Protein AF-A0A9D4QFC5-F1 (afdb_monomer)

Solvent-accessible surface area (backbone atoms only — not comparable to full-atom values): 11325 Å² total; per-residue (Å²): 136,84,86,83,85,89,81,88,84,86,78,87,79,83,78,78,76,80,76,80,75,72,83,73,93,76,82,70,76,91,69,72,65,87,91,54,63,68,58,95,86,56,64,92,86,41,31,45,37,81,43,62,33,60,58,46,58,66,44,51,51,46,42,70,76,75,34,56,62,39,78,38,68,34,72,78,42,70,49,83,64,43,26,33,30,48,33,42,40,37,37,44,47,100,87,66,53,46,31,36,27,44,30,46,20,42,31,55,38,96,42,57,87,81,51,78,70,60,57,81,64,49,40,32,42,30,43,45,29,70,92,37,77,91,65,40,50,79,41,61,34,58,82,61,90,50,63,68,44,20,47,80,39,53,85,98,37,63,28,81,26,39,50,29,73,73,40,52,44,68,57,44,56,75,65,52,35,62,52,93,52,24,37,40,34,36,41,39,40,86

InterPro domains:
  IPR008974 TRAF-like [G3DSA:2.60.210.10] (29-190)
  IPR049342 TRAF1-6, MATH domain [PF21355] (81-185)

pLDDT: mean 85.73, std 16.79, range [44.19, 98.38]

Mean predicted aligned error: 10.14 Å

Sequence (190 aa):
MSEPMIQPLAAEEESSGSQWESPTPKDRPSEPFPTGPHRSASQFGTFVTLFELRDVQAKLDSLIEDSAEATMDSEARNLGGYTVVLQCRLKKDDKGAISASFILCLRCGEWDTYMDWPFAKKLTVVLSHVDGPEKDIRLPIATSDESDVIKKPAPGSCNKGHQSEPLSWQEIEGAGLVFNNTLYVNVELE

Organism: Rhipicephalus sanguineus (NCBI:txid34632)

Radius of gyration: 26.64 Å; Cα contacts (8 Å, |Δi|>4): 340; chains: 1; bounding box: 51×49×103 Å

Foldseek 3Di:
DDDDDDDDDDDDDPPPDPPPDDPDPDDDPPDQDDQDQDDPPDDPPKGKHKWKFFQQVVQLVVVVVPDQKGKTKTDWDDTPQWTKIKMWMWGADPVRWIWIKIFIKTAADPRLVVDDPQDDWWKWKWFDASVDRVLIDIWTWDDDPDCQARGRHDHPDIGPGTMTDIDTPCSCVVSRSQDPRITMMMMIID

Secondary structure (DSSP, 8-state):
---------------------PPPS----S--S--SS--TTSPTT-EEEEEEEE-HHHHHHHHHHT-SEEEEEPPPEEETTEEEEEEEEEEE-TTS-EEEEEEEEEE--TTTTTS-SS----EEEEE--TT-GGG-EEEEEPPP--HHHHSPPPTT-B---EEBPPEEHHHHHHTT-EETTEEEEEEEE-

Nearest PDB structures (foldseek):
  1rf3-assembly1_A  TM=7.318E-01  e=2.004E-07  Homo sapiens
  4gjh-assembly1_A  TM=6.771E-01  e=9.382E-08  Mus musculus
  1fll-assembly1_A  TM=7.344E-01  e=3.263E-07  Homo sapiens
  5yc1-assembly2_D  TM=7.087E-01  e=3.845E-05  Homo sapiens
  2imj-assembly2_D  TM=6.204E-01  e=7.599E+00  Pseudomonas protegens Pf-5

Structure (mmCIF, N/CA/C/O backbone):
data_AF-A0A9D4QFC5-F1
#
_entry.id   AF-A0A9D4QFC5-F1
#
loop_
_atom_site.group_PDB
_atom_site.id
_atom_site.type_symbol
_atom_site.label_atom_id
_atom_site.label_alt_id
_atom_site.label_comp_id
_atom_site.label_asym_id
_atom_site.label_entity_id
_atom_site.label_seq_id
_atom_site.pdbx_PDB_ins_code
_atom_site.Cartn_x
_atom_site.Cartn_y
_atom_site.Cartn_z
_atom_site.occupancy
_atom_site.B_iso_or_equiv
_atom_site.auth_seq_id
_atom_site.auth_comp_id
_atom_site.auth_asym_id
_atom_site.auth_atom_id
_atom_site.pdbx_PDB_model_num
ATOM 1 N N . MET A 1 1 ? -34.035 -27.070 83.916 1.00 49.16 1 MET A N 1
ATOM 2 C CA . MET A 1 1 ? -33.062 -28.152 84.155 1.00 49.16 1 MET A CA 1
ATOM 3 C C . MET A 1 1 ? -32.964 -28.964 82.879 1.00 49.16 1 MET A C 1
ATOM 5 O O . MET A 1 1 ? -34.003 -29.372 82.377 1.00 49.16 1 MET A O 1
ATOM 9 N N . SER A 1 2 ? -31.726 -29.145 82.416 1.00 56.28 2 SER A N 1
ATOM 10 C CA . SER A 1 2 ? -31.259 -30.169 81.468 1.00 56.28 2 SER A CA 1
ATOM 11 C C . SER A 1 2 ? -31.550 -29.952 79.975 1.00 56.28 2 SER A C 1
ATOM 13 O O . SER A 1 2 ? -32.526 -30.455 79.429 1.00 56.28 2 SER A O 1
ATOM 15 N N . GLU A 1 3 ? -30.626 -29.240 79.325 1.00 59.09 3 GLU A N 1
ATOM 16 C CA . GLU A 1 3 ? -30.325 -29.330 77.887 1.00 59.09 3 GLU A CA 1
ATOM 17 C C . GLU A 1 3 ? -29.726 -30.706 77.534 1.00 59.09 3 GLU A C 1
ATOM 19 O O . GLU A 1 3 ? -29.002 -31.275 78.360 1.00 59.09 3 GLU A O 1
ATOM 24 N N . PRO A 1 4 ? -29.922 -31.210 76.301 1.00 69.19 4 PRO A N 1
ATOM 25 C CA . PRO A 1 4 ? -29.024 -32.199 75.728 1.00 69.19 4 PRO A CA 1
ATOM 26 C C . PRO A 1 4 ? -28.198 -31.671 74.545 1.00 69.19 4 PRO A C 1
ATOM 28 O O . PRO A 1 4 ? -28.623 -30.842 73.743 1.00 69.19 4 PRO A O 1
ATOM 31 N N . MET A 1 5 ? -26.989 -32.228 74.513 1.00 65.25 5 MET A N 1
ATOM 32 C CA . MET A 1 5 ? -25.802 -31.966 73.707 1.00 65.25 5 MET A CA 1
ATOM 33 C C . MET A 1 5 ? -25.970 -31.937 72.185 1.00 65.25 5 MET A C 1
ATOM 35 O O . MET A 1 5 ? -26.655 -32.757 71.579 1.00 65.25 5 MET A O 1
ATOM 39 N N . ILE A 1 6 ? -25.160 -31.056 71.598 1.00 59.59 6 ILE A N 1
ATOM 40 C CA . ILE A 1 6 ? -24.754 -30.991 70.194 1.00 59.59 6 ILE A CA 1
ATOM 41 C C . ILE A 1 6 ? -23.709 -32.085 69.905 1.00 59.59 6 ILE A C 1
ATOM 43 O O . ILE A 1 6 ? -22.742 -32.223 70.654 1.00 59.59 6 ILE A O 1
ATOM 47 N N . GLN A 1 7 ? -23.831 -32.768 68.764 1.00 68.88 7 GLN A N 1
ATOM 48 C CA . GLN A 1 7 ? -22.680 -33.286 68.014 1.00 68.88 7 GLN A CA 1
ATOM 49 C C . GLN A 1 7 ? -22.844 -32.944 66.522 1.00 68.88 7 GLN A C 1
ATOM 51 O O . GLN A 1 7 ? -23.903 -33.231 65.961 1.00 68.88 7 GLN A O 1
ATOM 56 N N . PRO A 1 8 ? -21.838 -32.330 6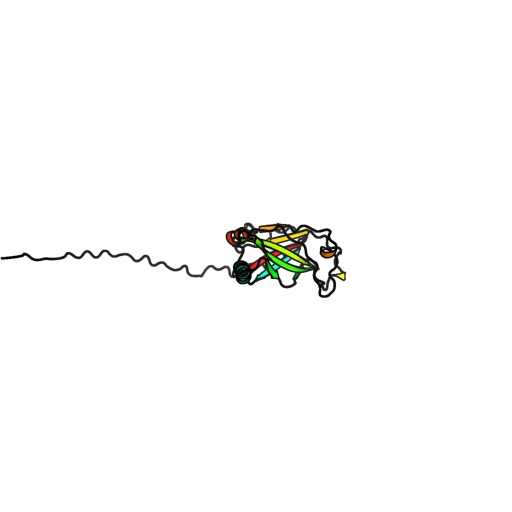5.871 1.00 60.69 8 PRO A N 1
ATOM 57 C CA . PRO A 1 8 ? -21.857 -32.066 64.438 1.00 60.69 8 PRO A CA 1
ATOM 58 C C . PRO A 1 8 ? -21.220 -33.232 63.667 1.00 60.69 8 PRO A C 1
ATOM 60 O O . PRO A 1 8 ? -20.137 -33.695 64.023 1.00 60.69 8 PRO A O 1
ATOM 63 N N . LEU A 1 9 ? -21.872 -33.686 62.593 1.00 59.03 9 LEU A N 1
ATOM 64 C CA . LEU A 1 9 ? -21.255 -34.580 61.614 1.00 59.03 9 LEU A CA 1
ATOM 65 C C . LEU A 1 9 ? -20.646 -33.727 60.497 1.00 59.03 9 LEU A C 1
ATOM 67 O O . LEU A 1 9 ? -21.361 -33.015 59.791 1.00 59.03 9 LEU A O 1
ATOM 71 N N . ALA A 1 10 ? -19.324 -33.789 60.377 1.00 57.56 10 ALA A N 1
ATOM 72 C CA . ALA A 1 10 ? -18.578 -33.239 59.259 1.00 57.56 10 ALA A CA 1
ATOM 73 C C . ALA A 1 10 ? -18.847 -34.075 57.998 1.00 57.56 10 ALA A C 1
ATOM 75 O O . ALA A 1 10 ? -18.721 -35.298 58.027 1.00 57.56 10 ALA A O 1
ATOM 76 N N . ALA A 1 11 ? -19.199 -33.406 56.904 1.00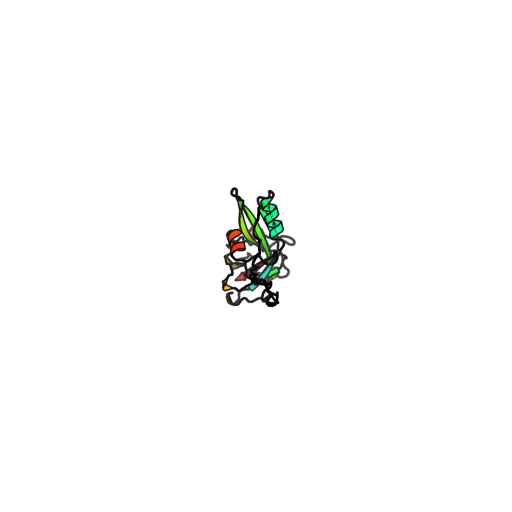 59.34 11 ALA A N 1
ATOM 77 C CA . ALA A 1 11 ? -19.101 -33.947 55.558 1.00 59.34 11 ALA A CA 1
ATOM 78 C C . ALA A 1 11 ? -18.150 -33.026 54.788 1.00 59.34 11 ALA A C 1
ATOM 80 O O . ALA A 1 11 ? -18.496 -31.895 54.451 1.00 59.34 11 ALA A O 1
ATOM 81 N N . GLU A 1 12 ? -16.918 -33.494 54.613 1.00 52.38 12 GLU A N 1
ATOM 82 C CA . GLU A 1 12 ? -15.952 -32.923 53.683 1.00 52.38 12 GLU A CA 1
ATOM 83 C C . GLU A 1 12 ? -16.375 -33.343 52.270 1.00 52.38 12 GLU A C 1
ATOM 85 O O . GLU A 1 12 ? -16.268 -34.513 51.911 1.00 52.38 12 GLU A O 1
ATOM 90 N N . GLU A 1 13 ? -16.896 -32.406 51.477 1.00 59.19 13 GLU A N 1
ATOM 91 C CA . GLU A 1 13 ? -16.940 -32.567 50.024 1.00 59.19 13 GLU A CA 1
ATOM 92 C C . GLU A 1 13 ? -15.628 -32.037 49.443 1.00 59.19 13 GLU A C 1
ATOM 94 O O . GLU A 1 13 ? -15.333 -30.839 49.472 1.00 59.19 13 GLU A O 1
ATOM 99 N N . GLU A 1 14 ? -14.828 -32.966 48.926 1.00 49.09 14 GLU A N 1
ATOM 100 C CA . GLU A 1 14 ? -13.646 -32.703 48.119 1.00 49.09 14 GLU A CA 1
ATOM 101 C C . GLU A 1 14 ? -14.051 -31.965 46.834 1.00 49.09 14 GLU A C 1
ATOM 103 O O . GLU A 1 14 ? -14.438 -32.553 45.824 1.00 49.09 14 GLU A O 1
ATOM 108 N N . SER A 1 15 ? -13.947 -30.637 46.860 1.00 50.75 15 SER A N 1
ATOM 109 C CA . SER A 1 15 ? -13.995 -29.805 45.661 1.00 50.75 15 SER A CA 1
ATOM 110 C C . SER A 1 15 ? -12.717 -30.027 44.849 1.00 50.75 15 SER A C 1
ATOM 112 O O . SER A 1 15 ? -11.711 -29.343 45.039 1.00 50.75 15 SER A O 1
ATOM 114 N N . SER A 1 16 ? -12.781 -30.987 43.926 1.00 54.56 16 SER A N 1
ATOM 115 C CA . SER A 1 16 ? -11.810 -31.227 42.857 1.00 54.56 16 SER A CA 1
ATOM 116 C C . SER A 1 16 ? -11.505 -29.928 42.103 1.00 54.56 16 SER A C 1
ATOM 118 O O . SER A 1 16 ? -12.259 -29.495 41.228 1.00 54.56 16 SER A O 1
ATOM 120 N N . GLY A 1 17 ? -10.374 -29.306 42.440 1.00 45.12 17 GLY A N 1
ATOM 121 C CA . GLY A 1 17 ? -9.814 -28.180 41.710 1.00 45.12 17 GLY A CA 1
ATOM 122 C C . GLY A 1 17 ? -9.523 -28.590 40.271 1.00 45.12 17 GLY A C 1
ATOM 123 O O . GLY A 1 17 ? -8.578 -29.327 40.005 1.00 45.12 17 GLY A O 1
ATOM 124 N N . SER A 1 18 ? -10.334 -28.097 39.336 1.00 50.84 18 SER A N 1
ATOM 125 C CA . SER A 1 18 ? -9.968 -28.083 37.922 1.00 50.84 18 SER A CA 1
ATOM 126 C C . SER A 1 18 ? -8.805 -27.113 37.767 1.00 50.84 18 SER A C 1
ATOM 128 O O . SER A 1 18 ? -8.982 -25.898 37.693 1.00 50.84 18 SER A O 1
ATOM 130 N N . GLN A 1 19 ? -7.600 -27.668 37.809 1.00 48.12 19 GLN A N 1
ATOM 131 C CA . GLN A 1 19 ? -6.367 -26.979 37.492 1.00 48.12 19 GLN A CA 1
ATOM 132 C C . GLN A 1 19 ? -6.438 -26.603 36.010 1.00 48.12 19 GLN A C 1
ATOM 134 O O . GLN A 1 19 ? -6.289 -27.447 35.132 1.00 48.12 19 GLN A O 1
ATOM 139 N N . TRP A 1 20 ? -6.747 -25.336 35.734 1.00 47.78 20 TRP A N 1
ATOM 140 C CA . TRP A 1 20 ? -6.591 -24.765 34.405 1.00 47.78 20 TRP A CA 1
ATOM 141 C C . TRP A 1 20 ? -5.099 -24.796 34.074 1.00 47.78 20 TRP A C 1
ATOM 143 O O . TRP A 1 20 ? -4.326 -23.965 34.548 1.00 47.78 20 TRP A O 1
ATOM 153 N N . GLU A 1 21 ? -4.679 -25.796 33.305 1.00 46.09 21 GLU A N 1
ATOM 154 C CA . GLU A 1 21 ? -3.381 -25.769 32.652 1.00 46.09 21 GLU A CA 1
ATOM 155 C C . GLU A 1 21 ? -3.418 -24.654 31.608 1.00 46.09 21 GLU A C 1
ATOM 157 O O . GLU A 1 21 ? -4.110 -24.737 30.592 1.00 46.09 21 GLU A O 1
ATOM 162 N N . SER A 1 22 ? -2.696 -23.568 31.885 1.00 52.28 22 SER A N 1
ATOM 163 C CA . SER A 1 22 ? -2.424 -22.536 30.892 1.00 52.28 22 SER A CA 1
ATOM 164 C C . SER A 1 22 ? -1.815 -23.203 29.654 1.00 52.28 22 SER A C 1
ATOM 166 O O . SER A 1 22 ? -0.825 -23.930 29.802 1.00 52.28 22 SE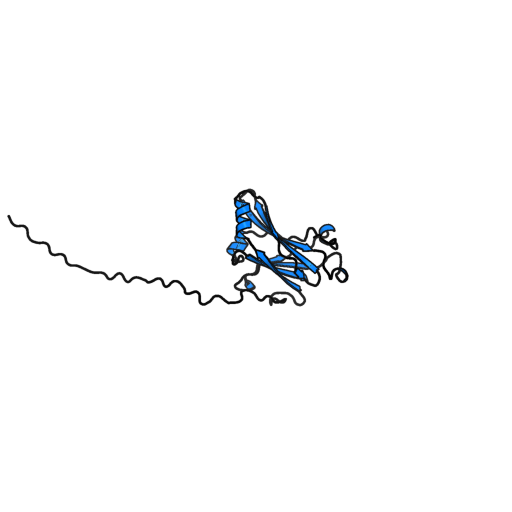R A O 1
ATOM 168 N N . PRO A 1 23 ? -2.356 -22.975 28.444 1.00 44.19 23 PRO A N 1
ATOM 169 C CA . PRO A 1 23 ? -1.811 -23.571 27.235 1.00 44.19 23 PRO A CA 1
ATOM 170 C C . PRO A 1 23 ? -0.335 -23.190 27.106 1.00 44.19 23 PRO A C 1
ATOM 172 O O . PRO A 1 23 ? 0.038 -22.014 27.087 1.00 44.19 23 PRO A O 1
ATOM 175 N N . THR A 1 24 ? 0.523 -24.207 27.087 1.00 52.66 24 THR A N 1
ATOM 176 C CA . THR A 1 24 ? 1.967 -24.039 26.956 1.00 52.66 24 THR A CA 1
ATOM 177 C C . THR A 1 24 ? 2.259 -23.514 25.546 1.00 52.66 24 THR A C 1
ATOM 179 O O . THR A 1 24 ? 1.758 -24.090 24.580 1.00 52.66 24 THR A O 1
ATOM 182 N N . PRO A 1 25 ? 3.067 -22.452 25.372 1.00 49.81 25 PRO A N 1
ATOM 183 C CA . PRO A 1 25 ? 3.398 -21.921 24.052 1.00 49.81 25 PRO A CA 1
ATOM 184 C C . PRO A 1 25 ? 4.392 -22.862 23.358 1.00 49.81 25 PRO A C 1
ATOM 186 O O . PRO A 1 25 ? 5.600 -22.643 23.415 1.00 49.81 25 PRO A O 1
ATOM 189 N N . LYS A 1 26 ? 3.904 -23.954 22.758 1.00 52.31 26 LYS A N 1
ATOM 190 C CA . LYS A 1 26 ? 4.741 -24.914 22.017 1.00 52.31 26 LYS A CA 1
ATOM 191 C C . LYS A 1 26 ? 4.451 -25.027 20.523 1.00 52.31 26 LYS A C 1
ATOM 193 O O . LYS A 1 26 ? 5.294 -25.570 19.827 1.00 52.31 26 LYS A O 1
ATOM 198 N N . ASP A 1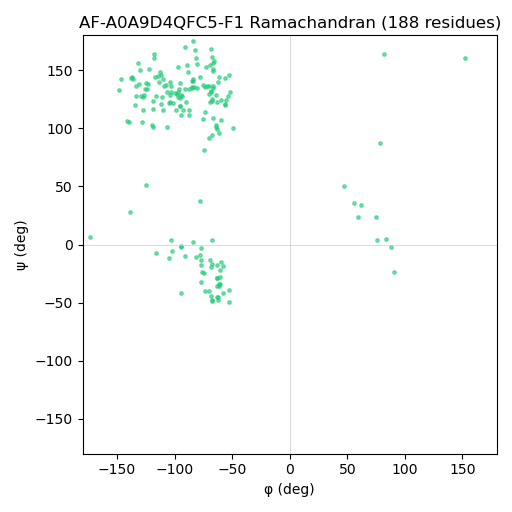 27 ? 3.394 -24.394 20.018 1.00 51.03 27 ASP A N 1
ATOM 199 C CA . ASP A 1 27 ? 3.050 -24.439 18.591 1.00 51.03 27 ASP A CA 1
ATOM 200 C C . ASP A 1 27 ? 2.935 -23.034 17.979 1.00 51.03 27 ASP A C 1
ATOM 202 O O . ASP A 1 27 ? 1.933 -22.690 17.359 1.00 51.03 27 ASP A O 1
ATOM 206 N N . ARG A 1 28 ? 3.948 -22.174 18.162 1.00 50.66 28 ARG A N 1
ATOM 207 C CA . ARG A 1 28 ? 4.079 -21.005 17.275 1.00 50.66 28 ARG A CA 1
ATOM 208 C C . ARG A 1 28 ? 4.886 -21.425 16.045 1.00 50.66 28 ARG A C 1
ATOM 210 O O . ARG A 1 28 ? 6.060 -21.755 16.224 1.00 50.66 28 ARG A O 1
ATOM 217 N N . PRO A 1 29 ? 4.314 -21.410 14.825 1.00 50.75 29 PRO A N 1
ATOM 218 C CA . PRO A 1 29 ? 5.106 -21.582 13.614 1.00 50.75 29 PRO A CA 1
ATOM 219 C C . PRO A 1 29 ? 6.215 -20.522 13.591 1.00 50.75 29 PRO A C 1
ATOM 221 O O . PRO A 1 29 ? 5.965 -19.330 13.764 1.00 50.75 29 PRO A O 1
ATOM 224 N N . SER A 1 30 ? 7.460 -20.984 13.468 1.00 56.62 30 SER A N 1
ATOM 225 C CA . SER A 1 30 ? 8.667 -20.184 13.692 1.00 56.62 30 SER A CA 1
ATOM 226 C C . SER A 1 30 ? 9.019 -19.227 12.554 1.00 56.62 30 SER A C 1
ATOM 228 O O . SER A 1 30 ? 9.961 -18.458 12.704 1.00 56.62 30 SER A O 1
ATOM 230 N N . GLU A 1 31 ? 8.278 -19.219 11.448 1.00 55.00 31 GLU A N 1
ATOM 231 C CA . GLU A 1 31 ? 8.466 -18.251 10.365 1.00 55.00 31 GLU A CA 1
ATOM 232 C C . GLU A 1 31 ? 7.094 -17.839 9.820 1.00 55.00 31 GLU A C 1
ATOM 234 O O . GLU A 1 31 ? 6.434 -18.648 9.168 1.00 55.00 31 GLU A O 1
ATOM 239 N N . PRO A 1 32 ? 6.607 -16.620 10.123 1.00 55.38 32 PRO A N 1
ATOM 240 C CA . PRO A 1 32 ? 5.203 -16.297 9.895 1.00 55.38 32 PRO A CA 1
ATOM 241 C C . PRO A 1 32 ? 4.859 -16.010 8.431 1.00 55.38 32 PRO A C 1
ATOM 243 O O . PRO A 1 32 ? 3.680 -15.994 8.103 1.00 55.38 32 PRO A O 1
ATOM 246 N N . PHE A 1 33 ? 5.831 -15.807 7.535 1.00 55.84 33 PHE A N 1
ATOM 247 C CA . PHE A 1 33 ? 5.520 -15.491 6.141 1.00 55.84 33 PHE A CA 1
ATOM 248 C C . PHE A 1 33 ? 6.574 -16.029 5.175 1.00 55.84 33 PHE A C 1
ATOM 250 O O . PHE A 1 33 ? 7.764 -15.785 5.385 1.00 55.84 33 PHE A O 1
ATOM 257 N N . PRO A 1 34 ? 6.174 -16.692 4.074 1.00 50.88 34 PRO A N 1
ATOM 258 C CA . PRO A 1 34 ? 7.086 -16.922 2.967 1.00 50.88 34 PRO A CA 1
ATOM 259 C C . PRO A 1 34 ? 7.471 -15.561 2.370 1.00 50.88 34 PRO A C 1
ATOM 261 O O . PRO A 1 34 ? 6.707 -14.945 1.633 1.00 50.88 34 PRO A O 1
ATOM 264 N N . THR A 1 35 ? 8.675 -15.090 2.687 1.00 50.31 35 THR A N 1
ATOM 265 C CA . THR A 1 35 ? 9.305 -13.865 2.160 1.00 50.31 35 THR A CA 1
ATOM 266 C C . THR A 1 35 ? 9.866 -14.074 0.748 1.00 50.31 35 THR A C 1
ATOM 268 O O . THR A 1 35 ? 10.934 -13.579 0.390 1.00 50.31 35 THR A O 1
ATOM 271 N N . GLY A 1 36 ? 9.154 -14.850 -0.070 1.00 49.00 36 GLY A N 1
ATOM 272 C CA . GLY A 1 36 ? 9.542 -15.169 -1.437 1.00 49.00 36 GLY A CA 1
ATOM 273 C C . GLY A 1 36 ? 8.847 -14.263 -2.458 1.00 49.00 36 GLY A C 1
ATOM 274 O O . GLY A 1 36 ? 7.716 -13.843 -2.227 1.00 49.00 36 GLY A O 1
ATOM 275 N N . PRO A 1 37 ? 9.454 -14.026 -3.636 1.00 51.25 37 PRO A N 1
ATOM 276 C CA . PRO A 1 37 ? 8.864 -13.231 -4.724 1.00 51.25 37 PRO A CA 1
ATOM 277 C C . PRO A 1 37 ? 7.632 -13.889 -5.374 1.00 51.25 37 PRO A C 1
ATOM 279 O O . PRO A 1 37 ? 7.117 -13.393 -6.370 1.00 51.25 37 PRO A O 1
ATOM 282 N N . HIS A 1 38 ? 7.187 -15.031 -4.852 1.00 54.62 38 HIS A N 1
ATOM 283 C CA . HIS A 1 38 ? 6.137 -15.851 -5.422 1.00 54.62 38 HIS A CA 1
ATOM 284 C C . HIS A 1 38 ? 5.167 -16.275 -4.322 1.00 54.62 38 HIS A C 1
ATOM 286 O O . HIS A 1 38 ? 5.547 -16.983 -3.387 1.00 54.62 38 HIS A O 1
ATOM 292 N N . ARG A 1 39 ? 3.897 -15.897 -4.470 1.00 68.31 39 ARG A N 1
ATOM 293 C CA . ARG A 1 39 ? 2.793 -16.477 -3.703 1.00 68.31 39 ARG A CA 1
ATOM 294 C C . ARG A 1 39 ? 2.056 -17.436 -4.619 1.00 68.31 39 ARG A C 1
ATOM 296 O O . ARG A 1 39 ? 1.779 -17.100 -5.763 1.00 68.31 39 ARG A O 1
ATOM 303 N N . SER A 1 40 ? 1.702 -18.618 -4.122 1.00 67.12 40 SER A N 1
ATOM 304 C CA . SER A 1 40 ? 0.997 -19.634 -4.920 1.00 67.12 40 SER A CA 1
ATOM 305 C C . SER A 1 40 ? -0.341 -19.147 -5.495 1.00 67.12 40 SER A C 1
ATOM 307 O O . SER A 1 40 ? -0.852 -19.755 -6.428 1.00 67.12 40 SER A O 1
ATOM 309 N N . ALA A 1 41 ? -0.903 -18.071 -4.934 1.00 77.56 41 ALA A N 1
ATOM 310 C CA . ALA A 1 41 ? -2.143 -17.443 -5.380 1.00 77.56 41 ALA A CA 1
ATOM 311 C C . ALA A 1 41 ? -1.951 -16.312 -6.416 1.00 77.56 41 ALA A C 1
ATOM 313 O O . ALA A 1 41 ? -2.944 -15.831 -6.958 1.00 77.56 41 ALA A O 1
ATOM 314 N N . SER A 1 42 ? -0.719 -15.862 -6.680 1.00 81.38 42 SER A N 1
ATOM 315 C CA . SER A 1 42 ? -0.450 -14.798 -7.657 1.00 81.38 42 SER A CA 1
ATOM 316 C C . SER A 1 42 ? -0.452 -15.349 -9.088 1.00 81.38 42 SER A C 1
ATOM 318 O O . SER A 1 42 ? -0.201 -16.536 -9.315 1.00 81.38 42 SER A O 1
ATOM 320 N N . GLN A 1 43 ? -0.730 -14.488 -10.071 1.00 83.44 43 GLN A N 1
ATOM 321 C CA . GLN A 1 43 ? -0.680 -14.886 -11.478 1.00 83.44 43 GLN A CA 1
ATOM 322 C C . GLN A 1 43 ? 0.766 -15.152 -11.929 1.00 83.44 43 GLN A C 1
ATOM 324 O O . GLN A 1 43 ? 1.737 -14.622 -11.383 1.00 83.44 43 GLN A O 1
ATOM 329 N N . PHE A 1 44 ? 0.929 -15.995 -12.950 1.00 83.50 44 PHE A N 1
ATOM 330 C CA . PHE A 1 44 ? 2.248 -16.262 -13.517 1.00 83.50 44 PHE A CA 1
ATOM 331 C C . PHE A 1 44 ? 2.837 -14.985 -14.134 1.00 83.50 44 PHE A C 1
ATOM 333 O O . PHE A 1 44 ? 2.195 -14.343 -14.961 1.00 83.50 44 PHE A O 1
ATOM 340 N N . GLY A 1 45 ? 4.075 -14.649 -13.763 1.00 86.00 45 GLY A N 1
ATOM 341 C CA . GLY A 1 45 ? 4.764 -13.444 -14.239 1.00 86.00 45 GLY A CA 1
ATOM 342 C C . GLY A 1 45 ? 4.508 -12.187 -13.401 1.00 86.00 45 GLY A C 1
ATOM 343 O O . GLY A 1 45 ? 5.121 -11.161 -13.679 1.00 86.00 45 GLY A O 1
ATOM 344 N N . THR A 1 46 ? 3.671 -12.267 -12.365 1.00 91.62 46 THR A N 1
ATOM 345 C CA . THR A 1 46 ? 3.466 -11.178 -11.407 1.00 91.62 46 THR A CA 1
ATOM 346 C C . THR A 1 46 ? 4.715 -10.963 -10.556 1.00 91.62 46 THR A C 1
ATOM 348 O O . THR A 1 46 ? 5.257 -11.907 -9.976 1.00 91.62 46 THR A O 1
ATOM 351 N N . PHE A 1 47 ? 5.150 -9.711 -10.430 1.00 93.69 47 PHE A N 1
ATOM 352 C CA . PHE A 1 47 ? 6.154 -9.339 -9.436 1.00 93.69 47 PHE A CA 1
ATOM 353 C C . PHE A 1 47 ? 5.467 -9.071 -8.102 1.00 93.69 47 PHE A C 1
ATOM 355 O O . PHE A 1 47 ? 4.462 -8.364 -8.058 1.00 93.69 47 PHE A O 1
ATOM 362 N N . VAL A 1 48 ? 6.022 -9.605 -7.015 1.00 93.75 48 VAL A N 1
ATOM 363 C CA . VAL A 1 48 ? 5.474 -9.434 -5.665 1.00 93.75 48 VAL A CA 1
ATOM 364 C C . VAL A 1 48 ? 6.543 -8.872 -4.742 1.00 93.75 48 VAL A C 1
ATOM 366 O O . VAL A 1 48 ? 7.700 -9.292 -4.791 1.00 93.75 48 VAL A O 1
ATOM 369 N N . THR A 1 49 ? 6.157 -7.932 -3.885 1.00 94.62 49 THR A N 1
ATOM 370 C CA . THR A 1 49 ? 7.006 -7.449 -2.793 1.00 94.62 49 THR A CA 1
ATOM 371 C C . THR A 1 49 ? 6.185 -7.280 -1.517 1.00 94.62 49 THR A C 1
ATOM 373 O O . THR A 1 49 ? 5.019 -6.885 -1.578 1.00 94.62 49 THR A O 1
ATOM 376 N N . LEU A 1 50 ? 6.790 -7.598 -0.372 1.00 94.12 50 LEU A N 1
ATOM 377 C CA . LEU A 1 50 ? 6.171 -7.494 0.948 1.00 94.12 50 LEU A CA 1
ATOM 378 C C . LEU A 1 50 ? 6.561 -6.171 1.612 1.00 94.12 50 LEU A C 1
ATOM 380 O O . LEU A 1 50 ? 7.740 -5.816 1.676 1.00 94.12 50 LEU A O 1
ATOM 384 N N . PHE A 1 51 ? 5.568 -5.492 2.170 1.00 95.88 51 PHE A N 1
ATOM 385 C CA . PHE A 1 51 ? 5.716 -4.316 3.010 1.00 95.88 51 PHE A CA 1
ATOM 386 C C . PHE A 1 51 ? 5.247 -4.605 4.430 1.00 95.88 51 PHE A C 1
ATOM 388 O O . PHE A 1 51 ? 4.266 -5.314 4.657 1.00 95.88 51 PHE A O 1
ATOM 395 N N . GLU A 1 52 ? 5.938 -3.986 5.378 1.00 94.94 52 GLU A N 1
ATOM 396 C CA . GLU A 1 52 ? 5.564 -3.969 6.783 1.00 94.94 52 GLU A CA 1
ATOM 397 C C . GLU A 1 52 ? 5.146 -2.552 7.152 1.00 94.94 52 GLU A C 1
ATOM 399 O O . GLU A 1 52 ? 5.934 -1.611 7.030 1.00 94.94 52 GLU A O 1
ATOM 404 N N . LEU A 1 53 ? 3.909 -2.403 7.611 1.00 96.94 53 LEU A N 1
ATOM 405 C CA . LEU A 1 53 ? 3.396 -1.152 8.149 1.00 96.94 53 LEU A CA 1
ATOM 406 C C . LEU A 1 53 ? 3.301 -1.311 9.662 1.00 96.94 53 LEU A C 1
ATOM 408 O O . LEU A 1 53 ? 2.418 -2.001 10.172 1.00 96.94 53 LEU A O 1
ATOM 412 N N . ARG A 1 54 ? 4.283 -0.742 10.360 1.00 96.25 54 ARG A N 1
ATOM 413 C CA . ARG A 1 54 ? 4.467 -0.880 11.809 1.00 96.25 54 ARG A CA 1
ATOM 414 C C . ARG A 1 54 ? 3.743 0.228 12.571 1.00 96.25 54 ARG A C 1
ATOM 416 O O . ARG A 1 54 ? 3.295 1.211 11.985 1.00 96.25 54 ARG A O 1
ATOM 423 N N . ASP A 1 55 ? 3.678 0.061 13.888 1.00 96.19 55 ASP A N 1
ATOM 424 C CA . ASP A 1 55 ? 3.116 1.033 14.831 1.00 96.19 55 ASP A CA 1
ATOM 425 C C . ASP A 1 55 ? 1.623 1.317 14.610 1.00 96.19 55 ASP A C 1
ATOM 427 O O . ASP A 1 55 ? 1.138 2.422 14.858 1.00 96.19 55 ASP A O 1
ATOM 431 N N . VAL A 1 56 ? 0.886 0.290 14.177 1.00 96.88 56 VAL A N 1
ATOM 432 C CA . VAL A 1 56 ? -0.549 0.362 13.864 1.00 96.88 56 VAL A CA 1
ATOM 433 C C . VAL A 1 56 ? -1.356 0.950 15.026 1.00 96.88 56 VAL A C 1
ATOM 435 O O . VAL A 1 56 ? -2.108 1.902 14.833 1.00 96.88 56 VAL A O 1
ATOM 438 N N . GLN A 1 57 ? -1.157 0.443 16.242 1.00 97.00 57 GLN A N 1
ATOM 439 C CA . GLN A 1 57 ? -1.886 0.874 17.432 1.00 97.00 57 GLN A CA 1
ATOM 440 C C . GLN A 1 57 ? -1.638 2.347 17.750 1.00 97.00 57 GLN A C 1
ATOM 442 O O . GLN A 1 57 ? -2.588 3.088 17.958 1.00 97.00 57 GLN A O 1
ATOM 447 N N . ALA A 1 58 ? -0.384 2.805 17.696 1.00 96.56 58 ALA A N 1
ATOM 448 C CA . ALA A 1 58 ? -0.061 4.208 17.957 1.00 96.56 58 ALA A CA 1
ATOM 449 C C . ALA A 1 58 ? -0.759 5.148 16.957 1.00 96.56 58 ALA A C 1
ATOM 451 O O . ALA A 1 58 ? -1.166 6.258 17.300 1.00 96.56 58 ALA A O 1
ATOM 452 N N . LYS A 1 59 ? -0.921 4.700 15.707 1.00 97.06 59 LYS A N 1
ATOM 453 C CA . LYS A 1 59 ? -1.623 5.452 14.661 1.00 97.06 59 LYS A CA 1
ATOM 454 C C . LYS A 1 59 ? -3.132 5.460 14.883 1.00 97.06 59 LYS A C 1
ATOM 456 O O . LYS A 1 59 ? -3.743 6.514 14.719 1.00 97.06 59 LYS A O 1
ATOM 461 N N . LEU A 1 60 ? -3.720 4.345 15.307 1.00 96.81 60 LEU A N 1
ATOM 462 C CA . LEU A 1 60 ? -5.127 4.298 15.714 1.00 96.81 60 LEU A CA 1
ATOM 463 C C . LEU A 1 60 ? -5.404 5.180 16.932 1.00 96.81 60 LEU A C 1
ATOM 465 O O . LEU A 1 60 ? -6.346 5.967 16.902 1.00 96.81 60 LEU A O 1
ATOM 469 N N . ASP A 1 61 ? -4.557 5.116 17.957 1.00 96.50 61 ASP A N 1
ATOM 470 C CA . ASP A 1 61 ? -4.701 5.918 19.174 1.00 96.50 61 ASP A CA 1
ATOM 471 C C . ASP A 1 61 ? -4.704 7.418 18.834 1.00 96.50 61 ASP A C 1
ATOM 473 O O . ASP A 1 61 ? -5.580 8.158 19.280 1.00 96.50 61 ASP A O 1
ATOM 477 N N . SER A 1 62 ? -3.826 7.857 17.920 1.00 95.75 62 SER A N 1
ATOM 478 C CA . SER A 1 62 ? -3.811 9.250 17.446 1.00 95.75 62 SER A CA 1
ATOM 479 C C . SER A 1 62 ? -5.108 9.707 16.756 1.00 95.75 62 SER A C 1
ATOM 481 O O . SER A 1 62 ? -5.447 10.893 16.800 1.00 95.75 62 SER A O 1
ATOM 483 N N . LEU A 1 63 ? -5.859 8.791 16.131 1.00 94.31 63 LEU A N 1
ATOM 484 C CA . LEU A 1 63 ? -7.166 9.100 15.536 1.00 94.31 63 LEU A CA 1
ATOM 485 C C . LEU A 1 63 ? -8.259 9.216 16.598 1.00 94.31 63 LEU A C 1
ATOM 487 O O . LEU A 1 63 ? -9.220 9.972 16.434 1.00 94.31 63 LEU A O 1
ATOM 491 N N . ILE A 1 64 ? -8.136 8.451 17.683 1.00 91.50 64 ILE A N 1
ATOM 492 C CA . ILE A 1 64 ? -9.069 8.507 18.807 1.00 91.50 64 ILE A CA 1
ATOM 493 C C . ILE A 1 64 ? -8.921 9.849 19.526 1.00 91.50 64 ILE A C 1
ATOM 495 O O . ILE A 1 64 ? -9.940 10.478 19.808 1.00 91.50 64 ILE A O 1
ATOM 499 N N . GLU A 1 65 ? -7.682 10.289 19.764 1.00 87.81 65 GLU A N 1
ATOM 500 C CA . GLU A 1 65 ? -7.382 11.470 20.577 1.00 87.81 65 GLU A CA 1
ATOM 501 C C . GLU A 1 65 ? -7.849 12.788 19.948 1.00 87.81 65 GLU A C 1
ATOM 503 O O . GLU A 1 65 ? -8.521 13.542 20.644 1.00 87.81 65 GLU A O 1
ATOM 508 N N . ASP A 1 66 ? -7.551 13.059 18.667 1.00 84.56 66 ASP A N 1
ATOM 509 C CA . ASP A 1 66 ? -8.203 14.159 17.917 1.00 84.56 66 ASP A CA 1
ATOM 510 C C . ASP A 1 66 ? -7.850 14.237 16.414 1.00 84.56 66 ASP A C 1
ATOM 512 O O . ASP A 1 66 ? -8.209 15.201 15.736 1.00 84.56 66 ASP A O 1
ATOM 516 N N . SER A 1 67 ? -7.117 13.269 15.847 1.00 88.62 67 SER A N 1
ATOM 517 C CA . SER A 1 67 ? -6.777 13.336 14.421 1.00 88.62 67 SER A CA 1
ATOM 518 C C . SER A 1 67 ? -7.906 12.802 13.535 1.00 88.62 67 SER A C 1
ATOM 520 O O . SER A 1 67 ? -8.460 11.730 13.776 1.00 88.62 67 SER A O 1
ATOM 522 N N . ALA A 1 68 ? -8.213 13.516 12.451 1.00 94.25 68 ALA A N 1
ATOM 523 C CA . ALA A 1 68 ? -9.104 13.014 11.401 1.00 94.25 68 ALA A CA 1
ATOM 524 C C . ALA A 1 68 ? -8.405 11.987 10.488 1.00 94.25 68 ALA A C 1
ATOM 526 O O . ALA A 1 68 ? -9.064 11.165 9.848 1.00 94.25 68 ALA A O 1
ATOM 527 N N . GLU A 1 69 ? -7.071 12.037 10.417 1.00 97.12 69 GLU A N 1
ATOM 528 C CA . GLU A 1 69 ? -6.275 11.211 9.513 1.00 97.12 69 GLU A CA 1
ATOM 529 C C . GLU A 1 69 ? -4.922 10.827 10.131 1.00 97.12 69 GLU A C 1
ATOM 531 O O . GLU A 1 69 ? -4.270 11.624 10.805 1.00 97.12 69 GLU A O 1
ATOM 536 N N . ALA A 1 70 ? -4.473 9.602 9.884 1.00 97.38 70 ALA A N 1
ATOM 537 C CA . ALA A 1 70 ? -3.152 9.123 10.261 1.00 97.38 70 ALA A CA 1
ATOM 538 C C . ALA A 1 70 ? -2.555 8.345 9.090 1.00 97.38 70 ALA A C 1
ATOM 540 O O . ALA A 1 70 ? -3.262 7.635 8.382 1.00 97.38 70 ALA A O 1
ATOM 541 N N . THR A 1 71 ? -1.248 8.474 8.871 1.00 97.50 71 THR A N 1
ATOM 542 C CA . THR A 1 71 ? -0.551 7.746 7.801 1.00 97.50 71 THR A CA 1
ATOM 543 C C . THR A 1 71 ? 0.592 6.912 8.370 1.00 97.50 71 THR A C 1
ATOM 545 O O . THR A 1 71 ? 1.321 7.354 9.270 1.00 97.50 71 THR A O 1
ATOM 548 N N . MET A 1 72 ? 0.714 5.694 7.848 1.00 97.62 72 MET A N 1
ATOM 549 C CA . MET A 1 72 ? 1.843 4.783 8.020 1.00 97.62 72 MET A CA 1
ATOM 550 C C . MET A 1 72 ? 2.575 4.666 6.691 1.00 97.62 72 MET A C 1
ATOM 552 O O . MET A 1 72 ? 1.953 4.337 5.684 1.00 97.62 72 MET A O 1
ATOM 556 N N . ASP A 1 73 ? 3.881 4.898 6.703 1.00 96.69 73 ASP A N 1
ATOM 557 C CA . ASP A 1 73 ? 4.735 4.783 5.526 1.00 96.69 73 ASP A CA 1
ATOM 558 C C . ASP A 1 73 ? 5.610 3.538 5.639 1.00 96.69 73 ASP A C 1
ATOM 560 O O . ASP A 1 73 ? 6.185 3.261 6.693 1.00 96.69 73 ASP A O 1
ATOM 564 N N . SER A 1 74 ? 5.743 2.802 4.542 1.00 97.44 74 SER A N 1
ATOM 565 C CA . SER A 1 74 ? 6.725 1.736 4.430 1.00 97.44 74 SER A CA 1
ATOM 566 C C . SER A 1 74 ? 8.103 2.284 4.058 1.00 97.44 74 SER A C 1
ATOM 568 O O . SER A 1 74 ? 8.264 3.395 3.548 1.00 97.44 74 SER A O 1
ATOM 570 N N . GLU A 1 75 ? 9.121 1.440 4.191 1.00 96.44 75 GLU A N 1
ATOM 571 C CA . GLU A 1 75 ? 10.383 1.660 3.486 1.00 96.44 75 GLU A CA 1
ATOM 572 C C . GLU A 1 75 ? 10.195 1.534 1.967 1.00 96.44 75 GLU A C 1
ATOM 574 O O . GLU A 1 75 ? 9.271 0.867 1.488 1.00 96.44 75 GLU A O 1
ATOM 579 N N . ALA A 1 76 ? 11.105 2.143 1.203 1.00 96.50 76 ALA A N 1
ATOM 580 C CA . ALA A 1 76 ? 11.138 1.975 -0.244 1.00 96.50 76 ALA A CA 1
ATOM 581 C C . ALA A 1 76 ? 11.598 0.558 -0.620 1.00 96.50 76 ALA A C 1
ATOM 583 O O . ALA A 1 76 ? 12.567 0.041 -0.063 1.00 96.50 76 ALA A O 1
ATOM 584 N N . ARG A 1 77 ? 10.926 -0.059 -1.591 1.00 96.56 77 ARG A N 1
ATOM 585 C CA . ARG A 1 77 ? 11.216 -1.415 -2.079 1.00 96.56 77 ARG A CA 1
ATOM 586 C C . ARG A 1 77 ? 11.268 -1.435 -3.601 1.00 96.56 77 ARG A C 1
ATOM 588 O O . ARG A 1 77 ? 10.688 -0.574 -4.259 1.00 96.56 77 ARG A O 1
ATOM 595 N N . ASN A 1 78 ? 11.971 -2.417 -4.160 1.00 95.88 78 ASN A N 1
ATOM 596 C CA . ASN A 1 78 ? 11.913 -2.685 -5.593 1.00 95.88 78 ASN A CA 1
ATOM 597 C C . ASN A 1 78 ? 10.708 -3.584 -5.903 1.00 95.88 78 ASN A C 1
ATOM 599 O O . ASN A 1 78 ? 10.469 -4.563 -5.192 1.00 95.88 78 ASN A O 1
ATOM 603 N N . LEU A 1 79 ? 9.972 -3.249 -6.959 1.00 95.56 79 LEU A N 1
ATOM 604 C CA . LEU A 1 79 ? 8.852 -4.023 -7.477 1.00 95.56 79 LEU A CA 1
ATOM 605 C C . LEU A 1 79 ? 8.905 -4.009 -9.005 1.00 95.56 79 LEU A C 1
ATOM 607 O O . LEU A 1 79 ? 8.630 -2.989 -9.635 1.00 95.56 79 LEU A O 1
ATOM 611 N N . GLY A 1 80 ? 9.310 -5.135 -9.598 1.00 94.12 80 GLY A N 1
ATOM 612 C CA . GLY A 1 80 ? 9.430 -5.269 -11.052 1.00 94.12 80 GLY A CA 1
ATOM 613 C C . GLY A 1 80 ? 10.338 -4.211 -11.686 1.00 94.12 80 GLY A C 1
ATOM 614 O O . GLY A 1 80 ? 10.021 -3.719 -12.759 1.00 94.12 80 GLY A O 1
ATOM 615 N N . GLY A 1 81 ? 11.417 -3.806 -11.004 1.00 95.50 81 GLY A N 1
ATOM 616 C CA . GLY A 1 81 ? 12.330 -2.755 -11.465 1.00 95.50 81 GLY A CA 1
ATOM 617 C C . GLY A 1 81 ? 11.969 -1.340 -10.998 1.00 95.50 81 GLY A C 1
ATOM 618 O O . GLY A 1 81 ? 12.870 -0.520 -10.849 1.00 95.50 81 GLY A O 1
ATOM 619 N N . TYR A 1 82 ? 10.711 -1.059 -10.652 1.00 96.75 82 TYR A N 1
ATOM 620 C CA . TYR A 1 82 ? 10.311 0.237 -10.093 1.00 96.75 82 TYR A CA 1
ATOM 621 C C . TYR A 1 82 ? 10.683 0.348 -8.611 1.00 96.75 82 TYR A C 1
ATOM 623 O O . TYR A 1 82 ? 10.565 -0.622 -7.861 1.00 96.75 82 TYR A O 1
ATOM 631 N N . THR A 1 83 ? 11.082 1.539 -8.160 1.00 97.38 83 THR A N 1
ATOM 632 C CA . THR A 1 83 ? 11.202 1.834 -6.725 1.00 97.38 83 THR A CA 1
ATOM 633 C C . THR A 1 83 ? 9.883 2.394 -6.209 1.00 97.38 83 THR A C 1
ATOM 635 O O . THR A 1 83 ? 9.389 3.410 -6.697 1.00 97.38 83 THR A O 1
ATOM 638 N N . VAL A 1 84 ? 9.316 1.738 -5.203 1.00 97.12 84 VAL A N 1
ATOM 639 C CA . VAL A 1 84 ? 7.975 2.024 -4.691 1.00 97.12 84 VAL A CA 1
ATOM 640 C C . VAL A 1 84 ? 7.968 2.192 -3.177 1.00 97.12 84 VAL A C 1
ATOM 642 O O . VAL A 1 84 ? 8.775 1.590 -2.472 1.00 97.12 84 VAL A O 1
ATOM 645 N N . VAL A 1 85 ? 7.047 3.010 -2.681 1.00 97.56 85 VAL A N 1
ATOM 646 C CA . VAL A 1 85 ? 6.724 3.173 -1.259 1.00 97.56 85 VAL A CA 1
ATOM 647 C C . VAL A 1 85 ? 5.236 2.904 -1.098 1.00 97.56 85 VAL A C 1
ATOM 649 O O . VAL A 1 85 ? 4.435 3.415 -1.880 1.00 97.56 85 VAL A O 1
ATOM 652 N N . LEU A 1 86 ? 4.864 2.115 -0.098 1.00 98.06 86 LEU A N 1
ATOM 653 C CA . LEU A 1 86 ? 3.474 1.887 0.259 1.00 98.06 86 LEU A CA 1
ATOM 654 C C . LEU A 1 86 ? 3.112 2.764 1.454 1.00 98.06 86 LEU A C 1
ATOM 656 O O . LEU A 1 86 ? 3.804 2.761 2.469 1.00 98.06 86 LEU A O 1
ATOM 660 N N . GLN A 1 87 ? 2.003 3.482 1.347 1.00 98.00 87 GLN A N 1
ATOM 661 C CA . GLN A 1 87 ? 1.413 4.218 2.457 1.00 98.00 87 GLN A CA 1
ATOM 662 C C . GLN A 1 87 ? 0.068 3.593 2.811 1.00 98.00 87 GLN A C 1
ATOM 664 O O . GLN A 1 87 ? -0.705 3.244 1.920 1.00 98.00 87 GLN A O 1
ATOM 669 N N . CYS A 1 88 ? -0.241 3.480 4.098 1.00 98.38 88 CYS A N 1
ATOM 670 C CA . CYS A 1 88 ? -1.594 3.218 4.573 1.00 98.38 88 CYS A CA 1
ATOM 671 C C . CYS A 1 88 ? -2.119 4.472 5.258 1.00 98.38 88 CYS A C 1
ATOM 673 O O . CYS A 1 88 ? -1.582 4.914 6.276 1.00 98.38 88 CYS A O 1
ATOM 675 N N . ARG A 1 89 ? -3.160 5.045 4.665 1.00 98.19 89 ARG A N 1
ATOM 676 C CA . ARG A 1 89 ? -3.872 6.208 5.167 1.00 98.19 89 ARG A CA 1
ATOM 677 C C . ARG A 1 89 ? -5.126 5.742 5.882 1.00 98.19 89 ARG A C 1
ATOM 679 O O . ARG A 1 89 ? -6.038 5.194 5.261 1.00 98.19 89 ARG A O 1
ATOM 686 N N . LEU A 1 90 ? -5.161 5.998 7.178 1.00 98.38 90 LEU A N 1
ATOM 687 C CA . LEU A 1 90 ? -6.304 5.787 8.043 1.00 98.38 90 LEU A CA 1
ATOM 688 C C . LEU A 1 90 ? -7.092 7.089 8.142 1.00 98.38 90 LEU A C 1
ATOM 690 O O . LEU A 1 90 ? -6.520 8.131 8.456 1.00 98.38 90 LEU A O 1
ATOM 694 N N . LYS A 1 91 ? -8.398 7.031 7.901 1.00 98.25 91 LYS A N 1
ATOM 695 C CA . LYS A 1 91 ? -9.295 8.182 7.983 1.00 98.25 91 LYS A CA 1
ATOM 696 C C . LYS A 1 91 ? -10.474 7.863 8.886 1.00 98.25 91 LYS A C 1
ATOM 698 O O . LYS A 1 91 ? -11.167 6.872 8.658 1.00 98.25 91 LYS A O 1
ATOM 703 N N . LYS A 1 92 ? -10.701 8.728 9.872 1.00 97.81 92 LYS A N 1
ATOM 704 C CA . LYS A 1 92 ? -11.848 8.693 10.779 1.00 97.81 92 LYS A CA 1
ATOM 705 C C . LYS A 1 92 ? -12.954 9.588 10.224 1.00 97.81 92 LYS A C 1
ATOM 707 O O . LYS A 1 92 ? -12.699 10.739 9.871 1.00 97.81 92 LYS A O 1
ATOM 712 N N . ASP A 1 93 ? -14.160 9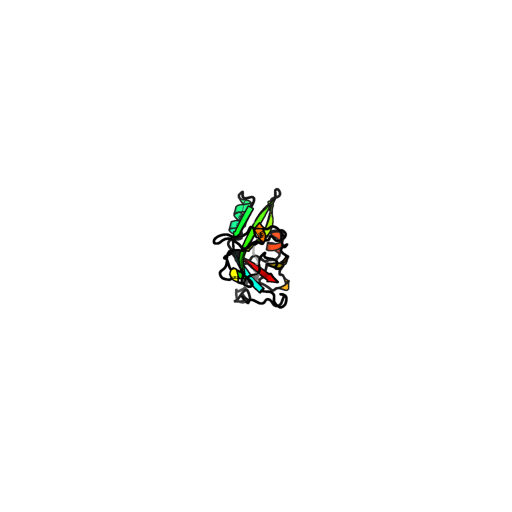.050 10.098 1.00 96.56 93 ASP A N 1
ATOM 713 C CA . ASP A 1 93 ? -15.332 9.819 9.679 1.00 96.56 93 ASP A CA 1
ATOM 714 C C . ASP A 1 93 ? -15.996 10.560 10.856 1.00 96.56 93 ASP A C 1
ATOM 716 O O . ASP A 1 93 ? -15.620 10.395 12.019 1.00 96.56 93 ASP A O 1
ATOM 720 N N . ASP A 1 94 ? -17.021 11.365 10.558 1.00 95.12 94 ASP A N 1
ATOM 721 C CA . ASP A 1 94 ? -17.759 12.150 11.561 1.00 95.12 94 ASP A CA 1
ATOM 722 C C . ASP A 1 94 ? -18.491 11.279 12.603 1.00 95.12 94 ASP A C 1
ATOM 724 O O . ASP A 1 94 ? -18.891 11.769 13.660 1.00 95.12 94 ASP A O 1
ATOM 728 N N . LYS A 1 95 ? -18.691 9.987 12.316 1.00 95.44 95 LYS A N 1
ATOM 729 C CA . LYS A 1 95 ? -19.309 9.006 13.220 1.00 95.44 95 LYS A CA 1
ATOM 730 C C . LYS A 1 95 ? -18.267 8.225 14.025 1.00 95.44 95 LYS A C 1
ATOM 732 O O . LYS A 1 95 ? -18.646 7.398 14.852 1.00 95.44 95 LYS A O 1
ATOM 737 N N . GLY A 1 96 ? -16.980 8.485 13.801 1.00 95.31 96 GLY A N 1
ATOM 738 C CA . GLY A 1 96 ? -15.866 7.800 14.444 1.00 95.31 96 GLY A CA 1
ATOM 739 C C . GLY A 1 96 ? -15.466 6.479 13.785 1.00 95.31 96 GLY A C 1
ATOM 740 O O . GLY A 1 96 ? -14.585 5.803 14.311 1.00 95.31 96 GLY A O 1
ATOM 741 N N . ALA A 1 97 ? -16.070 6.095 12.656 1.00 97.00 97 ALA A N 1
ATOM 742 C CA . ALA A 1 97 ? -15.663 4.901 11.927 1.00 97.00 97 ALA A CA 1
ATOM 743 C C . ALA A 1 97 ? -14.336 5.155 11.201 1.00 97.00 97 ALA A C 1
ATOM 745 O O . ALA A 1 97 ? -14.143 6.201 10.579 1.00 97.00 97 ALA A O 1
ATOM 746 N N . ILE A 1 98 ? -13.418 4.191 11.281 1.00 98.19 98 ILE A N 1
ATOM 747 C CA . ILE A 1 98 ? -12.092 4.285 10.667 1.00 98.19 98 ILE A CA 1
ATOM 748 C C . ILE A 1 98 ? -12.070 3.444 9.392 1.00 98.19 98 ILE A C 1
ATOM 750 O O . ILE A 1 98 ? -12.454 2.275 9.389 1.00 98.19 98 ILE A O 1
ATOM 754 N N . SER A 1 99 ? -11.585 4.047 8.313 1.00 98.25 99 SER A N 1
ATOM 755 C CA . SER A 1 99 ? -11.305 3.380 7.042 1.00 98.25 99 SER A CA 1
ATOM 756 C C . SER A 1 99 ? -9.814 3.448 6.730 1.00 98.25 99 SER A C 1
ATOM 758 O O . SER A 1 99 ? -9.160 4.443 7.041 1.00 98.25 99 SER A O 1
ATOM 760 N N . ALA A 1 100 ? -9.277 2.398 6.122 1.00 98.31 100 ALA A N 1
ATOM 761 C CA . ALA A 1 100 ? -7.907 2.323 5.642 1.00 98.31 100 ALA A CA 1
ATOM 762 C C . ALA A 1 100 ? -7.886 2.341 4.117 1.00 98.31 100 ALA A C 1
ATOM 764 O O . ALA A 1 100 ? -8.648 1.635 3.466 1.00 98.31 100 ALA A O 1
ATOM 765 N N . SER A 1 101 ? -6.976 3.115 3.544 1.00 98.00 101 SER A N 1
ATOM 766 C CA . SER A 1 101 ? -6.708 3.129 2.109 1.00 98.00 101 SER A CA 1
ATOM 767 C C . SER A 1 101 ? -5.210 3.009 1.877 1.00 98.00 101 SER A C 1
ATOM 769 O O . SER A 1 101 ? -4.408 3.608 2.592 1.00 98.00 101 SER A O 1
ATOM 771 N N . PHE A 1 102 ? -4.827 2.212 0.887 1.00 98.06 102 PHE A N 1
ATOM 772 C CA . PHE A 1 102 ? -3.428 1.956 0.556 1.00 98.06 102 PHE A CA 1
ATOM 773 C C . PHE A 1 102 ? -3.046 2.740 -0.685 1.00 98.06 102 PHE A C 1
ATOM 775 O O . PHE A 1 102 ? -3.744 2.654 -1.697 1.00 98.06 102 PHE A O 1
ATOM 782 N N . ILE A 1 103 ? -1.952 3.489 -0.595 1.00 97.31 103 ILE A N 1
ATOM 783 C CA . ILE A 1 103 ? -1.447 4.366 -1.645 1.00 97.31 103 ILE A CA 1
ATOM 784 C C . ILE A 1 103 ? -0.054 3.877 -2.032 1.00 97.31 103 ILE A C 1
ATOM 786 O O . ILE A 1 103 ? 0.860 3.880 -1.209 1.00 97.31 103 ILE A O 1
ATOM 790 N N . LEU A 1 104 ? 0.114 3.443 -3.280 1.00 97.31 104 LEU A N 1
ATOM 791 C CA . LEU A 1 104 ? 1.415 3.057 -3.813 1.00 97.31 104 LEU A CA 1
ATOM 792 C C . LEU A 1 104 ? 2.051 4.241 -4.537 1.00 97.31 104 LEU A C 1
ATOM 794 O O . LEU A 1 104 ? 1.602 4.644 -5.610 1.00 97.31 104 LEU A O 1
ATOM 798 N N . CYS A 1 105 ? 3.125 4.769 -3.970 1.00 96.56 105 CYS A N 1
ATOM 799 C CA . CYS A 1 105 ? 3.872 5.891 -4.512 1.00 96.56 105 CYS A CA 1
ATOM 800 C C . CYS A 1 105 ? 5.099 5.400 -5.286 1.00 96.56 105 CYS A C 1
ATOM 802 O O . CYS A 1 105 ? 5.914 4.642 -4.761 1.00 96.56 105 CYS A O 1
ATOM 804 N N . LEU A 1 106 ? 5.267 5.877 -6.521 1.00 96.75 106 LEU A N 1
ATOM 805 C CA . LEU A 1 106 ? 6.490 5.670 -7.298 1.00 96.75 106 LEU A CA 1
ATOM 806 C C . LEU A 1 106 ? 7.551 6.676 -6.846 1.00 96.75 106 LEU A C 1
ATOM 808 O O . LEU A 1 106 ? 7.260 7.869 -6.725 1.00 96.75 106 LEU A O 1
ATOM 812 N N . ARG A 1 107 ? 8.782 6.213 -6.637 1.00 96.44 107 ARG A N 1
ATOM 813 C CA . ARG A 1 107 ? 9.949 7.031 -6.284 1.00 96.44 107 ARG A CA 1
ATOM 814 C C . ARG A 1 107 ? 11.043 6.834 -7.325 1.00 96.44 107 ARG A C 1
ATOM 816 O O . ARG A 1 107 ? 11.153 5.757 -7.899 1.00 96.44 107 ARG A O 1
ATOM 823 N N . CYS A 1 108 ? 11.872 7.857 -7.530 1.00 96.25 108 CYS A N 1
ATOM 824 C CA . CYS A 1 108 ? 13.022 7.738 -8.421 1.00 96.25 108 CYS A CA 1
ATOM 825 C C . CYS A 1 108 ? 13.930 6.573 -7.978 1.00 96.25 108 CYS A C 1
ATOM 827 O O . CYS A 1 108 ? 14.405 6.555 -6.838 1.00 96.25 108 CYS A O 1
ATOM 829 N N . GLY A 1 109 ? 14.138 5.609 -8.872 1.00 95.56 109 GLY A N 1
ATOM 830 C CA . GLY A 1 109 ? 14.918 4.395 -8.663 1.00 95.56 109 GLY A CA 1
ATOM 831 C C . GLY A 1 109 ? 16.131 4.282 -9.584 1.00 95.56 109 GLY A C 1
ATOM 832 O O . GLY A 1 109 ? 16.231 4.955 -10.609 1.00 95.56 109 GLY A O 1
ATOM 833 N N . GLU A 1 110 ? 17.058 3.389 -9.231 1.00 94.62 110 GLU A N 1
ATOM 834 C CA . GLU A 1 110 ? 18.286 3.136 -10.005 1.00 94.62 110 GLU A CA 1
ATOM 835 C C . GLU A 1 110 ? 17.997 2.586 -11.410 1.00 94.62 110 GLU A C 1
ATOM 837 O O . GLU A 1 110 ? 18.743 2.840 -12.356 1.00 94.62 110 GLU A O 1
ATOM 842 N N . TRP A 1 111 ? 16.882 1.869 -11.559 1.00 95.94 111 TRP A N 1
ATOM 843 C CA . TRP A 1 111 ? 16.499 1.203 -12.801 1.00 95.94 111 TRP A CA 1
ATOM 844 C C . TRP A 1 111 ? 15.569 2.038 -13.683 1.00 95.94 111 TRP A C 1
ATOM 846 O O . TRP A 1 111 ? 15.276 1.618 -14.797 1.00 95.94 111 TRP A O 1
ATOM 856 N N . ASP A 1 112 ? 15.155 3.239 -13.261 1.00 95.06 112 ASP A N 1
ATOM 857 C CA . ASP A 1 112 ? 14.143 4.053 -13.957 1.00 95.06 112 ASP A CA 1
ATOM 858 C C . ASP A 1 112 ? 14.507 4.442 -15.398 1.00 95.06 112 ASP A C 1
ATOM 860 O O . ASP A 1 112 ? 13.663 4.963 -16.129 1.00 95.06 112 ASP A O 1
ATOM 864 N N . THR A 1 113 ? 15.772 4.306 -15.797 1.00 95.19 113 THR A N 1
ATOM 865 C CA . THR A 1 113 ? 16.229 4.515 -17.183 1.00 95.19 113 THR A CA 1
ATOM 866 C C . THR A 1 113 ? 15.817 3.366 -18.106 1.00 95.19 113 THR A C 1
ATOM 868 O O . THR A 1 113 ? 15.684 3.572 -19.307 1.00 95.19 113 THR A O 1
ATOM 871 N N . TYR A 1 114 ? 15.600 2.177 -17.546 1.00 95.94 114 TYR A N 1
ATOM 872 C CA . TYR A 1 114 ? 15.200 0.966 -18.261 1.00 95.94 114 TYR A CA 1
ATOM 873 C C . TYR A 1 114 ? 13.709 0.651 -18.109 1.00 95.94 114 TYR A C 1
ATOM 875 O O . TYR A 1 114 ? 13.224 -0.295 -18.723 1.00 95.94 114 TYR A O 1
ATOM 883 N N . MET A 1 115 ? 12.997 1.420 -17.283 1.00 96.38 115 MET A N 1
ATOM 884 C CA . MET A 1 115 ? 11.575 1.220 -17.028 1.00 96.38 115 MET A CA 1
ATOM 885 C C . MET A 1 115 ? 10.705 1.982 -18.024 1.00 96.38 115 MET A C 1
ATOM 887 O O . MET A 1 115 ? 11.048 3.084 -18.459 1.00 96.38 115 MET A O 1
ATOM 891 N N . ASP A 1 116 ? 9.537 1.414 -18.316 1.00 95.00 116 ASP A N 1
ATOM 892 C CA . ASP A 1 116 ? 8.519 2.062 -19.136 1.00 95.00 116 ASP A CA 1
ATOM 893 C C . ASP A 1 116 ? 7.852 3.211 -18.370 1.00 95.00 116 ASP A C 1
ATOM 895 O O . ASP A 1 116 ? 7.468 3.054 -17.203 1.00 95.00 116 ASP A O 1
ATOM 899 N N . TRP A 1 117 ? 7.671 4.340 -19.060 1.00 94.94 117 TRP A N 1
ATOM 900 C CA . TRP A 1 117 ? 6.947 5.518 -18.584 1.00 94.94 117 TRP A CA 1
ATOM 901 C C . TRP A 1 117 ? 6.032 6.077 -19.694 1.00 94.94 117 TRP A C 1
ATOM 903 O O . TRP A 1 117 ? 6.446 6.084 -20.855 1.00 94.94 117 TRP A O 1
ATOM 913 N N . PRO A 1 118 ? 4.834 6.608 -19.371 1.00 95.19 118 PRO A N 1
ATOM 914 C CA . PRO A 1 118 ? 4.241 6.680 -18.036 1.00 95.19 118 PRO A CA 1
ATOM 915 C C . PRO A 1 118 ? 3.899 5.293 -17.475 1.00 95.19 118 PRO A C 1
ATOM 917 O O . PRO A 1 118 ? 3.748 4.325 -18.216 1.00 95.19 118 PRO A O 1
ATOM 920 N N . PHE A 1 119 ? 3.824 5.196 -16.153 1.00 94.69 119 PHE A N 1
ATOM 921 C CA . PHE A 1 119 ? 3.497 3.961 -15.461 1.00 94.69 119 PHE A CA 1
ATOM 922 C C . PHE A 1 119 ? 2.080 3.499 -15.829 1.00 94.69 119 PHE A C 1
ATOM 924 O O . PHE A 1 119 ? 1.116 4.237 -15.645 1.00 94.69 119 PHE A O 1
ATOM 931 N N . ALA A 1 120 ? 1.966 2.277 -16.351 1.00 93.38 120 ALA A N 1
ATOM 932 C CA . ALA A 1 120 ? 0.714 1.717 -16.871 1.00 93.38 120 ALA A CA 1
ATOM 933 C C . ALA A 1 120 ? 0.522 0.237 -16.484 1.00 93.38 120 ALA A C 1
ATOM 935 O O . ALA A 1 120 ? -0.085 -0.537 -17.225 1.00 93.38 120 ALA A O 1
ATOM 936 N N . LYS A 1 121 ? 1.102 -0.184 -15.355 1.00 94.00 121 LYS A N 1
ATOM 937 C CA . LYS A 1 121 ? 1.007 -1.565 -14.860 1.00 94.00 121 LYS A CA 1
ATOM 938 C C . LYS A 1 121 ? -0.213 -1.736 -13.961 1.00 94.00 121 LYS A C 1
ATOM 940 O O . LYS A 1 121 ? -0.671 -0.769 -13.347 1.00 94.00 121 LYS A O 1
ATOM 945 N N . LYS A 1 122 ? -0.726 -2.963 -13.862 1.00 94.94 122 LYS A N 1
ATOM 946 C CA . LYS A 1 122 ? -1.823 -3.262 -12.933 1.00 94.94 122 LYS A CA 1
ATOM 947 C C . LYS A 1 122 ? -1.257 -3.529 -11.550 1.00 94.94 122 LYS A C 1
ATOM 949 O O . LYS A 1 122 ? -0.221 -4.174 -11.411 1.00 94.94 122 LYS A O 1
ATOM 954 N N . LEU A 1 123 ? -1.958 -3.034 -10.537 1.00 95.56 123 LEU A N 1
ATOM 955 C CA . LEU A 1 123 ? -1.536 -3.107 -9.147 1.00 95.56 123 LEU A CA 1
ATOM 956 C C . LEU A 1 123 ? -2.630 -3.741 -8.296 1.00 95.56 123 LEU A C 1
ATOM 958 O O . LEU A 1 123 ? -3.793 -3.346 -8.374 1.00 95.56 123 LEU A O 1
ATOM 962 N N . THR A 1 124 ? -2.241 -4.684 -7.445 1.00 96.88 124 THR A N 1
ATOM 963 C CA . THR A 1 124 ? -3.117 -5.240 -6.410 1.00 96.88 124 THR A CA 1
ATOM 964 C C . THR A 1 124 ? -2.410 -5.194 -5.067 1.00 96.88 124 THR A C 1
ATOM 966 O O . THR A 1 124 ? -1.293 -5.687 -4.926 1.00 96.88 124 THR A O 1
ATOM 969 N N . VAL A 1 125 ? -3.070 -4.617 -4.069 1.00 96.88 125 VAL A N 1
ATOM 970 C CA . VAL A 1 125 ? -2.671 -4.702 -2.664 1.00 96.88 125 VAL A CA 1
ATOM 971 C C . VAL A 1 125 ? -3.289 -5.953 -2.059 1.00 96.88 125 VAL A C 1
ATOM 973 O O . VAL A 1 125 ? -4.470 -6.225 -2.253 1.00 96.88 125 VAL A O 1
ATOM 976 N N . VAL A 1 126 ? -2.500 -6.723 -1.321 1.00 96.50 126 VAL A N 1
ATOM 977 C CA . VAL A 1 126 ? -2.936 -7.964 -0.688 1.00 96.50 126 VAL A CA 1
ATOM 978 C C . VAL A 1 126 ? -2.577 -7.933 0.789 1.00 96.50 126 VAL A C 1
ATOM 980 O O . VAL A 1 126 ? -1.414 -8.101 1.169 1.00 96.50 126 VAL A O 1
ATOM 983 N N . LEU A 1 127 ? -3.586 -7.722 1.629 1.00 95.62 127 LEU A N 1
ATOM 984 C CA . LEU A 1 127 ? -3.445 -7.817 3.077 1.00 95.62 127 LEU A CA 1
ATOM 985 C C . LEU A 1 127 ? -3.335 -9.289 3.438 1.00 95.62 127 LEU A C 1
ATOM 987 O O . LEU A 1 127 ? -4.258 -10.061 3.178 1.00 95.62 127 LEU A O 1
ATOM 991 N N . SER A 1 128 ? -2.170 -9.672 3.952 1.00 89.44 128 SER A N 1
ATOM 992 C CA . SER A 1 128 ? -1.808 -11.078 4.094 1.00 89.44 128 SER A CA 1
ATOM 993 C C . SER A 1 128 ? -2.127 -11.586 5.488 1.00 89.44 128 SER A C 1
ATOM 995 O O . SER A 1 128 ? -1.667 -11.016 6.477 1.00 89.44 128 SER A O 1
ATOM 997 N N . HIS A 1 129 ? -2.884 -12.674 5.563 1.00 87.94 129 HIS A N 1
ATOM 998 C CA . HIS A 1 129 ? -3.199 -13.313 6.833 1.00 87.94 129 HIS A CA 1
ATOM 999 C C . HIS A 1 129 ? -2.077 -14.271 7.262 1.00 87.94 129 HIS A C 1
ATOM 1001 O O . HIS A 1 129 ? -1.506 -14.979 6.433 1.00 87.94 129 HIS A O 1
ATOM 1007 N N . VAL A 1 130 ? -1.775 -14.330 8.565 1.00 81.44 130 VAL A N 1
ATOM 1008 C CA . VAL A 1 130 ? -0.729 -15.219 9.122 1.00 81.44 130 VAL A CA 1
ATOM 1009 C C . VAL A 1 130 ? -1.037 -16.708 8.921 1.00 81.44 130 VAL A C 1
ATOM 1011 O O . VAL A 1 130 ? -0.135 -17.503 8.685 1.00 81.44 130 VAL A O 1
ATOM 1014 N N . ASP A 1 131 ? -2.314 -17.086 8.995 1.00 80.62 131 ASP A N 1
ATOM 1015 C CA . ASP A 1 131 ? -2.745 -18.487 8.871 1.00 80.62 131 ASP A CA 1
ATOM 1016 C C . ASP A 1 131 ? -2.766 -19.034 7.435 1.00 80.62 131 ASP A C 1
ATOM 1018 O O . ASP A 1 131 ? -2.810 -20.252 7.276 1.00 80.62 131 ASP A O 1
ATOM 1022 N N . GLY A 1 132 ? -2.763 -18.184 6.401 1.00 81.38 132 GLY A N 1
ATOM 1023 C CA . GLY A 1 132 ? -2.839 -18.668 5.021 1.00 81.38 132 GLY A CA 1
ATOM 1024 C C . GLY A 1 132 ? -3.478 -17.707 4.009 1.00 81.38 132 GLY A C 1
ATOM 1025 O O . GLY A 1 132 ? -4.212 -16.791 4.386 1.00 81.38 132 GLY A O 1
ATOM 1026 N N . PRO A 1 133 ? -3.206 -17.914 2.704 1.00 85.25 133 PRO A N 1
ATOM 1027 C CA . PRO A 1 133 ? -3.644 -17.031 1.620 1.00 85.25 133 PRO A CA 1
ATOM 1028 C C . PRO A 1 133 ? -5.159 -17.038 1.366 1.00 85.25 133 PRO A C 1
ATOM 1030 O O . PRO A 1 133 ? -5.686 -16.123 0.740 1.00 85.25 133 PRO A O 1
ATOM 1033 N N . GLU A 1 134 ? -5.882 -18.057 1.823 1.00 86.81 134 GLU A N 1
ATOM 1034 C CA . GLU A 1 134 ? -7.338 -18.160 1.688 1.00 86.81 134 GLU A CA 1
ATOM 1035 C C . GLU A 1 134 ? -8.106 -17.120 2.512 1.00 86.81 134 GLU A C 1
ATOM 1037 O O . GLU A 1 134 ? -9.285 -16.883 2.253 1.00 86.81 134 GLU A O 1
ATOM 1042 N N . LYS A 1 135 ? -7.437 -16.500 3.490 1.00 88.81 135 LYS A N 1
ATOM 1043 C CA . LYS A 1 135 ? -7.984 -15.437 4.341 1.00 88.81 135 LYS A CA 1
ATOM 1044 C C . LYS A 1 135 ? -7.490 -14.044 3.950 1.00 88.81 135 LYS A C 1
ATOM 1046 O O . LYS A 1 135 ? -7.792 -13.073 4.641 1.00 88.81 135 LYS A O 1
ATOM 1051 N N . ASP A 1 136 ? -6.716 -13.935 2.876 1.00 93.56 136 ASP A N 1
ATOM 1052 C CA . ASP A 1 136 ? -6.226 -12.644 2.419 1.00 93.56 136 ASP A CA 1
ATOM 1053 C C . ASP A 1 136 ? -7.356 -11.751 1.913 1.00 93.56 136 ASP A C 1
ATOM 1055 O O . ASP A 1 136 ? -8.311 -12.209 1.279 1.00 93.56 136 ASP A O 1
ATOM 1059 N N . ILE A 1 137 ? -7.167 -10.443 2.070 1.00 95.25 137 ILE A N 1
ATOM 1060 C CA . ILE A 1 137 ? -8.006 -9.441 1.415 1.00 95.25 137 ILE A CA 1
ATOM 1061 C C . ILE A 1 137 ? -7.225 -8.839 0.251 1.00 95.25 137 ILE A C 1
ATOM 1063 O O . ILE A 1 137 ? -6.135 -8.293 0.429 1.00 95.25 137 ILE A O 1
ATOM 1067 N N . ARG A 1 138 ? -7.793 -8.934 -0.954 1.00 95.50 138 ARG A N 1
ATOM 1068 C CA . ARG A 1 138 ? -7.203 -8.411 -2.192 1.00 95.50 138 ARG A CA 1
ATOM 1069 C C . ARG A 1 138 ? -7.931 -7.142 -2.617 1.00 95.50 138 ARG A C 1
ATOM 1071 O O . ARG A 1 138 ? -9.136 -7.163 -2.850 1.00 95.50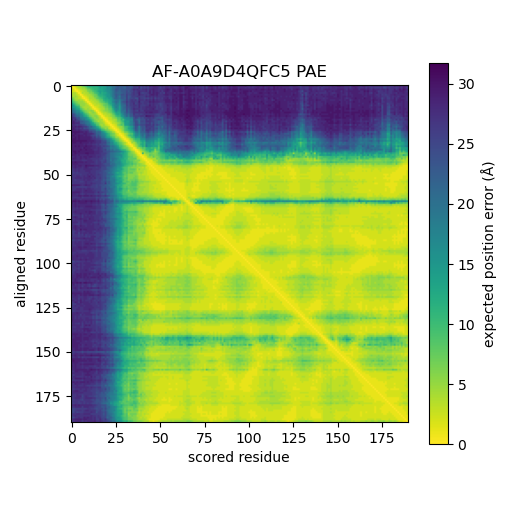 138 ARG A O 1
ATOM 1078 N N . LEU A 1 139 ? -7.181 -6.057 -2.739 1.00 96.56 139 LEU A N 1
ATOM 1079 C CA . LEU A 1 139 ? -7.655 -4.723 -3.074 1.00 96.56 139 LEU A CA 1
ATOM 1080 C C . LEU A 1 139 ? -6.991 -4.282 -4.387 1.00 96.56 139 LEU A C 1
ATOM 1082 O O . LEU A 1 139 ? -5.814 -3.905 -4.378 1.00 96.56 139 LEU A O 1
ATOM 1086 N N . PRO A 1 140 ? -7.692 -4.348 -5.532 1.00 95.38 140 PRO A N 1
ATOM 1087 C CA . PRO A 1 140 ? -7.162 -3.786 -6.765 1.00 95.38 140 PRO A CA 1
ATOM 1088 C C . PRO A 1 140 ? -6.976 -2.275 -6.599 1.00 95.38 140 PRO A C 1
ATOM 1090 O O . PRO A 1 140 ? -7.803 -1.587 -5.998 1.00 95.38 140 PRO A O 1
ATOM 1093 N N . ILE A 1 141 ? -5.879 -1.757 -7.138 1.00 93.25 141 ILE A N 1
ATOM 1094 C CA . ILE A 1 141 ? -5.605 -0.326 -7.178 1.00 93.25 141 ILE A CA 1
ATOM 1095 C C . ILE A 1 141 ? -6.027 0.203 -8.548 1.00 93.25 141 ILE A C 1
ATOM 1097 O O . ILE A 1 141 ? -5.587 -0.301 -9.585 1.00 93.25 141 ILE A O 1
ATOM 1101 N N . ALA A 1 142 ? -6.859 1.244 -8.555 1.00 85.75 142 ALA A N 1
ATOM 1102 C CA . ALA A 1 142 ? -7.261 1.895 -9.790 1.00 85.75 142 ALA A CA 1
ATOM 1103 C C . ALA A 1 142 ? -6.057 2.603 -10.435 1.00 85.75 142 ALA A C 1
ATOM 1105 O O . ALA A 1 142 ? -5.382 3.442 -9.826 1.00 85.75 142 ALA A O 1
ATOM 1106 N N . THR A 1 143 ? -5.784 2.279 -11.696 1.00 78.38 143 THR A N 1
ATOM 1107 C CA . THR A 1 143 ? -4.830 3.037 -12.505 1.00 78.38 143 THR A CA 1
ATOM 1108 C C . THR A 1 143 ? -5.434 4.408 -12.797 1.00 78.38 143 THR A C 1
ATOM 1110 O O . THR A 1 143 ? -6.534 4.497 -13.336 1.00 78.38 143 THR A O 1
ATOM 1113 N N . SER A 1 144 ? -4.728 5.467 -12.407 1.00 82.88 144 SER A N 1
ATOM 1114 C CA . SER A 1 144 ? -5.114 6.847 -12.696 1.00 82.88 144 SER A CA 1
ATOM 1115 C C . SER A 1 144 ? -4.391 7.310 -13.953 1.00 82.88 144 SER A C 1
ATOM 1117 O O . SER A 1 144 ? -3.201 7.041 -14.091 1.00 82.88 144 SER A O 1
ATOM 1119 N N . ASP A 1 145 ? -5.078 8.040 -14.829 1.00 85.38 145 ASP A N 1
ATOM 1120 C CA . ASP A 1 145 ? -4.464 8.680 -16.002 1.00 85.38 145 ASP A CA 1
ATOM 1121 C C . ASP A 1 145 ? -3.841 10.051 -15.658 1.00 85.38 145 ASP A C 1
ATOM 1123 O O . ASP A 1 145 ? -3.323 10.762 -16.524 1.00 85.38 145 ASP A O 1
ATOM 1127 N N . GLU A 1 146 ? -3.890 10.460 -14.385 1.00 88.75 146 GLU A N 1
ATOM 1128 C CA . GLU A 1 146 ? -3.326 11.728 -13.938 1.00 88.75 146 GLU A CA 1
ATOM 1129 C C . GLU A 1 146 ? -1.798 11.733 -14.037 1.00 88.75 146 GLU A C 1
ATOM 1131 O O . GLU A 1 146 ? -1.099 10.942 -13.402 1.00 88.75 146 GLU A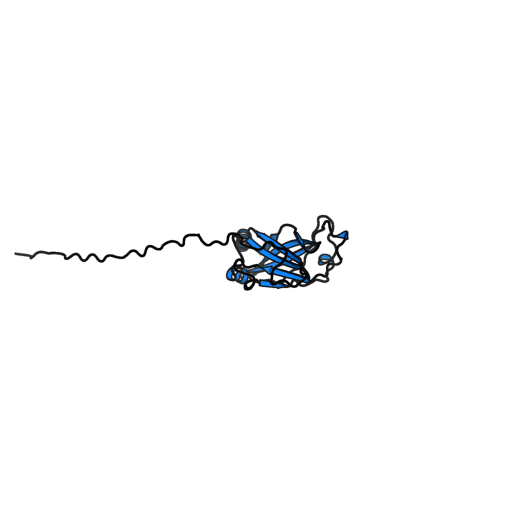 O 1
ATOM 1136 N N . SER A 1 147 ? -1.261 12.715 -14.766 1.00 82.44 147 SER A N 1
ATOM 1137 C CA . SER A 1 147 ? 0.182 12.851 -15.011 1.00 82.44 147 SER A CA 1
ATOM 1138 C C . SER A 1 147 ? 1.027 12.836 -13.728 1.00 82.44 147 SER A C 1
ATOM 1140 O O . SER A 1 147 ? 2.076 12.201 -13.691 1.00 82.44 147 SER A O 1
ATOM 1142 N N . ASP A 1 148 ? 0.567 13.463 -12.639 1.00 90.19 148 ASP A N 1
ATOM 1143 C CA . ASP A 1 148 ? 1.292 13.496 -11.356 1.00 90.19 148 ASP A CA 1
ATOM 1144 C C . ASP A 1 148 ? 1.360 12.148 -10.622 1.00 90.19 148 ASP A C 1
ATOM 1146 O O . ASP A 1 148 ? 2.125 12.013 -9.662 1.00 90.19 148 ASP A O 1
ATOM 1150 N N . VAL A 1 149 ? 0.559 11.172 -11.046 1.00 90.50 149 VAL A N 1
ATOM 1151 C CA . VAL A 1 149 ? 0.531 9.818 -10.494 1.00 90.50 149 VAL A CA 1
ATOM 1152 C C . VAL A 1 149 ? 1.427 8.886 -11.314 1.00 90.50 149 VAL A C 1
ATOM 1154 O O . VAL A 1 149 ? 2.201 8.126 -10.731 1.00 90.50 149 VAL A O 1
ATOM 1157 N N . ILE A 1 150 ? 1.392 8.997 -12.648 1.00 92.69 150 ILE A N 1
ATOM 1158 C CA . ILE A 1 150 ? 2.016 8.025 -13.565 1.00 92.69 150 ILE A CA 1
ATOM 1159 C C . ILE A 1 150 ? 3.322 8.480 -14.224 1.00 92.69 150 ILE A C 1
ATOM 1161 O O . ILE A 1 150 ? 4.003 7.668 -14.849 1.00 92.69 150 ILE A O 1
ATOM 1165 N N . LYS A 1 151 ? 3.700 9.761 -14.144 1.00 94.88 151 LYS A N 1
ATOM 1166 C CA . LYS A 1 151 ? 4.963 10.238 -14.740 1.00 94.88 151 LYS A CA 1
ATOM 1167 C C . LYS A 1 151 ? 6.182 9.667 -14.017 1.00 94.88 151 LYS A C 1
ATOM 1169 O O . LYS A 1 151 ? 6.099 9.275 -12.861 1.00 94.88 151 LYS A O 1
ATOM 1174 N N . LYS A 1 152 ? 7.350 9.705 -14.657 1.00 96.12 152 LYS A N 1
ATOM 1175 C CA . LYS A 1 152 ? 8.612 9.389 -13.976 1.00 96.12 152 LYS A CA 1
ATOM 1176 C C . LYS A 1 152 ? 8.839 10.348 -12.791 1.00 96.12 152 LYS A C 1
ATOM 1178 O O . LYS A 1 152 ? 8.841 11.562 -13.024 1.00 96.12 152 LYS A O 1
ATOM 1183 N N . PRO A 1 153 ? 9.043 9.853 -11.555 1.00 94.94 153 PRO A N 1
ATOM 1184 C CA . PRO A 1 153 ? 9.318 10.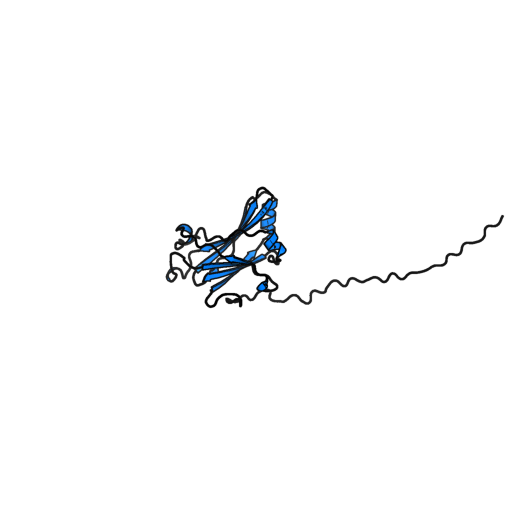704 -10.405 1.00 94.94 153 PRO A CA 1
ATOM 1185 C C . PRO A 1 153 ? 10.611 11.498 -10.591 1.00 94.94 153 PRO A C 1
ATOM 1187 O O . PRO A 1 153 ? 11.596 10.999 -11.141 1.00 94.94 153 PRO A O 1
ATOM 1190 N N . ALA A 1 154 ? 10.637 12.733 -10.091 1.00 94.62 154 ALA A N 1
ATOM 1191 C CA . ALA A 1 154 ? 11.873 13.504 -10.043 1.00 94.62 154 ALA A CA 1
ATOM 1192 C C . ALA A 1 154 ? 12.809 12.947 -8.947 1.00 94.62 154 ALA A C 1
ATOM 1194 O O . ALA A 1 154 ? 12.323 12.400 -7.946 1.00 94.62 154 ALA A O 1
ATOM 1195 N N . PRO A 1 155 ? 14.140 13.103 -9.081 1.00 94.44 155 PRO A N 1
ATOM 1196 C CA . PRO A 1 155 ? 15.087 12.683 -8.053 1.00 94.44 155 PRO A CA 1
ATOM 1197 C C . PRO A 1 155 ? 14.724 13.237 -6.670 1.00 94.44 155 PRO A C 1
ATOM 1199 O O . PRO A 1 155 ? 14.446 14.424 -6.519 1.00 94.44 155 PRO A O 1
ATOM 1202 N N . GLY A 1 156 ? 14.708 12.365 -5.659 1.00 91.19 156 GLY A N 1
ATOM 1203 C CA . GLY A 1 156 ? 14.362 12.740 -4.282 1.00 91.19 156 GLY A CA 1
ATOM 1204 C C . GLY A 1 156 ? 12.868 12.962 -4.012 1.00 91.19 156 GLY A C 1
ATOM 1205 O O . GLY A 1 156 ? 12.523 13.309 -2.888 1.00 91.19 156 GLY A O 1
ATOM 1206 N N . SER A 1 157 ? 11.989 12.734 -4.992 1.00 93.12 157 SER A N 1
ATOM 1207 C CA . SER A 1 157 ? 10.537 12.888 -4.843 1.00 93.12 157 SER A CA 1
ATOM 1208 C C . SER A 1 157 ? 9.778 11.577 -5.060 1.00 93.12 157 SER A C 1
ATOM 1210 O O . SER A 1 157 ? 10.293 10.640 -5.681 1.00 93.12 157 SER A O 1
ATOM 1212 N N . CYS A 1 158 ? 8.546 11.543 -4.553 1.00 93.94 158 CYS A N 1
ATOM 1213 C CA . CYS A 1 158 ? 7.551 10.524 -4.854 1.00 93.94 158 CYS A CA 1
ATOM 1214 C C . CYS A 1 158 ? 6.399 11.152 -5.646 1.00 93.94 158 CYS A C 1
ATOM 1216 O O . CYS A 1 158 ? 6.058 12.318 -5.436 1.00 93.94 158 CYS A O 1
ATOM 1218 N N . ASN A 1 159 ? 5.773 10.368 -6.517 1.00 94.69 159 ASN A N 1
ATOM 1219 C CA . ASN A 1 159 ? 4.492 10.744 -7.111 1.00 94.69 159 ASN A CA 1
ATOM 1220 C C . ASN A 1 159 ? 3.373 10.734 -6.059 1.00 94.69 159 ASN A C 1
ATOM 1222 O O . ASN A 1 159 ? 3.544 10.179 -4.974 1.00 94.69 159 ASN A O 1
ATOM 1226 N N . LYS A 1 160 ? 2.202 11.289 -6.407 1.00 93.75 160 LYS A N 1
ATOM 1227 C CA . LYS A 1 160 ? 1.003 11.261 -5.539 1.00 93.75 160 LYS A CA 1
ATOM 1228 C C . LYS A 1 160 ? 0.526 9.840 -5.212 1.00 93.75 160 LYS A C 1
ATOM 1230 O O . LYS A 1 160 ? -0.141 9.643 -4.203 1.00 93.75 160 LYS A O 1
ATOM 1235 N N . GLY A 1 161 ? 0.908 8.882 -6.055 1.00 93.19 161 GLY A N 1
ATOM 1236 C CA . GLY A 1 161 ? 0.637 7.466 -5.882 1.00 93.19 161 GLY A CA 1
ATOM 1237 C C . GLY A 1 161 ? -0.758 7.048 -6.328 1.00 93.19 161 GLY A C 1
ATOM 1238 O O . GLY A 1 161 ? -1.643 7.872 -6.555 1.00 93.19 161 GLY A O 1
ATOM 1239 N N . HIS A 1 162 ? -0.923 5.744 -6.499 1.00 93.88 162 HIS A N 1
ATOM 1240 C CA . HIS A 1 162 ? -2.196 5.131 -6.844 1.00 93.88 162 HIS A CA 1
ATOM 1241 C C . HIS A 1 162 ? -2.879 4.615 -5.584 1.00 93.88 162 HIS A C 1
ATOM 1243 O O . HIS A 1 162 ? -2.251 3.907 -4.797 1.00 93.88 162 HIS A O 1
ATOM 1249 N N . GLN A 1 163 ? -4.153 4.946 -5.405 1.00 96.00 163 GLN A N 1
ATOM 1250 C CA . GLN A 1 163 ? -4.908 4.618 -4.203 1.00 96.00 163 GLN A CA 1
ATOM 1251 C C . GLN A 1 163 ? -5.869 3.443 -4.451 1.00 96.00 163 GLN A C 1
ATOM 1253 O O . GLN A 1 163 ? -6.489 3.340 -5.509 1.00 96.00 163 GLN A O 1
ATOM 1258 N N . SER A 1 164 ? -5.979 2.552 -3.469 1.00 97.31 164 SER A N 1
ATOM 1259 C CA . SER A 1 164 ? -7.011 1.507 -3.402 1.00 97.31 164 SER A CA 1
ATOM 1260 C C . SER A 1 164 ? -8.331 2.053 -2.858 1.00 97.31 164 SER A C 1
ATOM 1262 O O . SER A 1 164 ? -8.364 3.073 -2.165 1.00 97.31 164 SER A O 1
ATOM 1264 N N . GLU A 1 165 ? -9.419 1.337 -3.128 1.00 96.00 165 GLU A N 1
ATOM 1265 C CA . GLU A 1 165 ? -10.686 1.586 -2.442 1.00 96.00 165 GLU A CA 1
ATOM 1266 C C . GLU A 1 165 ? -10.514 1.478 -0.916 1.00 96.00 165 GLU A C 1
ATOM 1268 O O . GLU A 1 165 ? -9.740 0.640 -0.436 1.00 96.00 165 GLU A O 1
ATOM 1273 N N . PRO A 1 166 ? -11.208 2.325 -0.138 1.00 97.19 166 PRO A N 1
ATOM 1274 C CA . PRO A 1 166 ? -11.133 2.275 1.310 1.00 97.19 166 PRO A CA 1
ATOM 1275 C C . PRO A 1 166 ? -11.746 0.974 1.847 1.00 97.19 166 PRO A C 1
ATOM 1277 O O . PRO A 1 166 ? -12.833 0.568 1.440 1.00 97.19 166 PRO A O 1
ATOM 1280 N N . LEU A 1 167 ? -11.065 0.360 2.811 1.00 98.00 167 LEU A N 1
ATOM 1281 C CA . LEU A 1 167 ? -11.498 -0.827 3.545 1.00 98.00 167 LEU A CA 1
ATOM 1282 C C . LEU A 1 167 ? -11.821 -0.448 4.994 1.00 98.00 167 LEU A C 1
ATOM 1284 O O . LEU A 1 167 ? -11.126 0.384 5.582 1.00 98.00 167 LEU A O 1
ATOM 1288 N N . SER A 1 168 ? -12.856 -1.038 5.594 1.00 98.06 168 SER A N 1
ATOM 128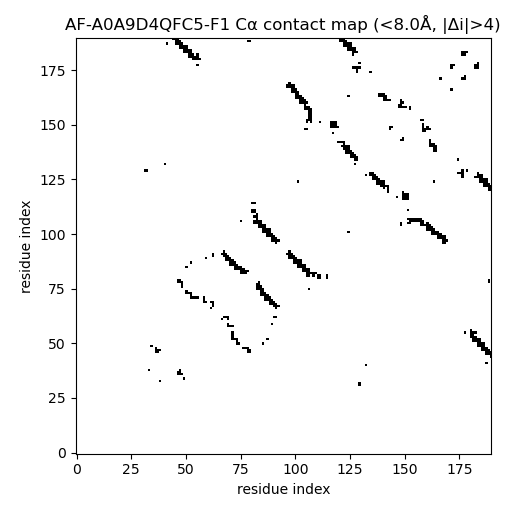9 C CA . SER A 1 168 ? -13.173 -0.756 6.997 1.00 98.06 168 SER A CA 1
ATOM 1290 C C . SER A 1 168 ? -12.068 -1.280 7.911 1.00 98.06 168 SER A C 1
ATOM 1292 O O . SER A 1 168 ? -11.635 -2.426 7.785 1.00 98.06 168 SER A O 1
ATOM 1294 N N . TRP A 1 169 ? -11.638 -0.474 8.884 1.00 97.69 169 TRP A N 1
ATOM 1295 C CA . TRP A 1 169 ? -10.655 -0.932 9.865 1.00 97.69 169 TRP A CA 1
ATOM 1296 C C . TRP A 1 169 ? -11.178 -2.115 10.690 1.00 97.69 169 TRP A C 1
ATOM 1298 O O . TRP A 1 169 ? -10.442 -3.060 10.959 1.00 97.69 169 TRP A O 1
ATOM 1308 N N . GLN A 1 170 ? -12.480 -2.122 10.993 1.00 97.19 170 GLN A N 1
ATOM 1309 C CA . GLN A 1 170 ? -13.131 -3.229 11.693 1.00 97.19 170 GLN A CA 1
ATOM 1310 C C . GLN A 1 170 ? -13.048 -4.545 10.903 1.00 97.19 170 GLN A C 1
ATOM 1312 O O . GLN A 1 170 ? -12.939 -5.612 11.504 1.00 97.19 170 GLN A O 1
ATOM 1317 N N . GLU A 1 171 ? -13.092 -4.490 9.568 1.00 97.19 171 GLU A N 1
ATOM 1318 C CA . GLU A 1 171 ? -12.924 -5.677 8.720 1.00 97.19 171 GLU A CA 1
ATOM 1319 C C . GLU A 1 171 ? -11.478 -6.179 8.763 1.00 97.19 171 GLU A C 1
ATOM 1321 O O . GLU A 1 171 ? -11.262 -7.383 8.865 1.00 97.19 171 GLU A O 1
ATOM 1326 N N . ILE A 1 172 ? -10.494 -5.273 8.759 1.00 97.00 172 ILE A N 1
ATOM 1327 C CA . ILE A 1 172 ? -9.068 -5.621 8.872 1.00 97.00 172 ILE A CA 1
ATOM 1328 C C . ILE A 1 172 ? -8.778 -6.304 10.217 1.00 97.00 172 ILE A C 1
ATOM 1330 O O . ILE A 1 172 ? -8.133 -7.355 10.256 1.00 97.00 172 ILE A O 1
ATOM 1334 N N . GLU A 1 173 ? -9.270 -5.729 11.316 1.00 95.38 173 GLU A N 1
ATOM 1335 C CA . GLU A 1 173 ? -9.100 -6.285 12.662 1.00 95.38 173 GLU A CA 1
ATOM 1336 C C . GLU A 1 173 ? -9.864 -7.594 12.844 1.00 95.38 173 GLU A C 1
ATOM 1338 O O . GLU A 1 173 ? -9.298 -8.578 13.317 1.00 95.38 173 GLU A O 1
ATOM 1343 N N . GLY A 1 174 ? -11.137 -7.626 12.439 1.00 95.00 174 GLY A N 1
ATOM 1344 C CA . GLY A 1 174 ? -11.988 -8.809 12.547 1.00 95.00 174 GLY A CA 1
ATOM 1345 C C . GLY A 1 174 ? -11.478 -9.984 11.715 1.00 95.00 174 GLY A C 1
ATOM 1346 O O . GLY A 1 174 ? -11.673 -11.136 12.102 1.00 95.00 174 GLY A O 1
ATOM 1347 N N . ALA A 1 175 ? -10.782 -9.702 10.612 1.00 94.06 175 ALA A N 1
ATOM 1348 C CA . ALA A 1 175 ? -10.106 -10.706 9.806 1.00 94.06 175 ALA A CA 1
ATOM 1349 C C . ALA A 1 175 ? -8.774 -11.179 10.405 1.00 94.06 175 ALA A C 1
ATOM 1351 O O . ALA A 1 175 ? -8.230 -12.135 9.879 1.00 94.06 175 ALA A O 1
ATOM 1352 N N . GLY A 1 176 ? -8.238 -10.562 11.467 1.00 93.94 176 GLY A N 1
ATOM 1353 C CA . GLY A 1 176 ? -6.970 -10.979 12.083 1.00 93.94 176 GLY A CA 1
ATOM 1354 C C . GLY A 1 176 ? -5.717 -10.588 11.287 1.00 93.94 176 GLY A C 1
ATOM 1355 O O . GLY A 1 176 ? -4.671 -11.220 11.425 1.00 93.94 176 GLY A O 1
ATOM 1356 N N . LEU A 1 177 ? -5.801 -9.549 10.448 1.00 94.44 177 LEU A N 1
ATOM 1357 C CA . LEU A 1 177 ? -4.714 -9.145 9.541 1.00 94.44 177 LEU A CA 1
ATOM 1358 C C . LEU A 1 177 ? -3.617 -8.302 10.212 1.00 94.44 177 LEU A C 1
ATOM 1360 O O . LEU A 1 177 ? -2.559 -8.077 9.624 1.00 94.44 177 LEU A O 1
ATOM 1364 N N . VAL A 1 178 ? -3.849 -7.838 11.442 1.00 95.38 178 VAL A N 1
ATOM 1365 C CA . VAL A 1 178 ? -2.851 -7.126 12.249 1.00 95.38 178 VAL A CA 1
ATOM 1366 C C . VAL A 1 178 ? -2.164 -8.119 13.180 1.00 95.38 178 VAL A C 1
ATOM 1368 O O . VAL A 1 178 ? -2.795 -8.708 14.056 1.00 95.38 178 VAL A O 1
ATOM 1371 N N . PHE A 1 179 ? -0.850 -8.274 13.032 1.00 92.62 179 PHE A N 1
ATOM 1372 C CA . PHE A 1 179 ? -0.048 -9.187 13.840 1.00 92.62 179 PHE A CA 1
ATOM 1373 C C . PHE A 1 179 ? 1.129 -8.448 14.472 1.00 92.62 179 PHE A C 1
ATOM 1375 O O . PHE A 1 179 ? 1.879 -7.764 13.783 1.00 92.62 179 PHE A O 1
ATOM 1382 N N . ASN A 1 180 ? 1.303 -8.575 15.793 1.00 93.25 180 ASN A N 1
ATOM 1383 C CA . ASN A 1 180 ? 2.361 -7.887 16.548 1.00 93.25 180 ASN A CA 1
ATOM 1384 C C . ASN A 1 180 ? 2.470 -6.390 16.203 1.00 93.25 180 ASN A C 1
ATOM 1386 O O . ASN A 1 180 ? 3.553 -5.893 15.889 1.00 93.25 180 ASN A O 1
ATOM 1390 N N . ASN A 1 181 ? 1.340 -5.676 16.233 1.00 95.56 181 ASN A N 1
ATOM 1391 C CA . ASN A 1 181 ? 1.284 -4.241 15.936 1.00 95.56 181 ASN A CA 1
ATOM 1392 C C . ASN A 1 181 ? 1.780 -3.866 14.519 1.00 95.56 181 ASN A C 1
ATOM 1394 O O . ASN A 1 181 ? 2.237 -2.746 14.283 1.00 95.56 181 ASN A O 1
ATOM 1398 N N . THR A 1 182 ? 1.727 -4.821 13.587 1.00 94.81 182 THR A N 1
ATOM 1399 C CA . THR A 1 182 ? 2.209 -4.683 12.212 1.00 94.81 182 THR A CA 1
ATOM 1400 C C . THR A 1 182 ? 1.162 -5.214 11.242 1.00 94.81 182 THR A C 1
ATOM 1402 O O . THR A 1 182 ? 0.573 -6.274 11.461 1.00 94.81 182 THR A O 1
ATOM 1405 N N . LEU A 1 183 ? 0.939 -4.479 10.158 1.00 95.44 183 LEU A N 1
ATOM 1406 C CA . LEU A 1 183 ? 0.143 -4.923 9.023 1.00 95.44 183 LEU A CA 1
ATOM 1407 C C . LEU A 1 183 ? 1.088 -5.359 7.896 1.00 95.44 183 LEU A C 1
ATOM 1409 O O . LEU A 1 183 ? 1.922 -4.576 7.434 1.00 95.44 183 LEU A O 1
ATOM 1413 N N . TYR A 1 184 ? 0.954 -6.613 7.468 1.00 94.31 184 TYR A N 1
ATOM 1414 C CA . TYR A 1 184 ? 1.756 -7.201 6.396 1.00 94.31 184 TYR A CA 1
ATOM 1415 C C . TYR A 1 184 ? 1.009 -7.094 5.072 1.00 94.31 184 TYR A C 1
ATOM 1417 O O . TYR A 1 184 ? -0.092 -7.628 4.911 1.00 94.31 184 TYR A O 1
ATOM 1425 N N . VAL A 1 185 ? 1.613 -6.394 4.116 1.00 95.94 185 VAL A N 1
ATOM 1426 C CA . VAL A 1 185 ? 0.961 -6.062 2.852 1.00 95.94 185 VAL A CA 1
ATOM 1427 C C . VAL A 1 185 ? 1.836 -6.477 1.689 1.00 95.94 185 VAL A C 1
ATOM 1429 O O . VAL A 1 185 ? 2.915 -5.929 1.486 1.00 95.94 185 VAL A O 1
ATOM 1432 N N . ASN A 1 186 ? 1.362 -7.426 0.893 1.00 95.38 186 ASN A N 1
ATOM 1433 C CA . ASN A 1 186 ? 1.975 -7.729 -0.389 1.00 95.38 186 ASN A CA 1
ATOM 1434 C C . ASN A 1 186 ? 1.430 -6.777 -1.454 1.00 95.38 186 ASN A C 1
ATOM 1436 O O . ASN A 1 186 ? 0.239 -6.478 -1.474 1.00 95.38 186 ASN A O 1
ATOM 1440 N N . VAL A 1 187 ? 2.291 -6.318 -2.355 1.00 95.94 187 VAL A N 1
ATOM 1441 C CA . VAL A 1 187 ? 1.871 -5.606 -3.565 1.00 95.94 187 VAL A CA 1
ATOM 1442 C C . VAL A 1 187 ? 2.269 -6.436 -4.767 1.00 95.94 187 VAL A C 1
ATOM 1444 O O . VAL A 1 187 ? 3.423 -6.846 -4.897 1.00 95.94 187 VAL A O 1
ATOM 1447 N N . GLU A 1 188 ? 1.291 -6.673 -5.627 1.00 95.50 188 GLU A N 1
ATOM 1448 C CA . GLU A 1 188 ? 1.410 -7.439 -6.854 1.00 95.50 188 GLU A CA 1
ATOM 1449 C C . GLU A 1 188 ? 1.373 -6.495 -8.063 1.00 95.50 188 GLU A C 1
ATOM 1451 O O . GLU A 1 188 ? 0.496 -5.631 -8.151 1.00 95.50 188 GLU A O 1
ATOM 1456 N N . LEU A 1 189 ? 2.332 -6.666 -8.975 1.00 94.88 189 LEU A N 1
ATOM 1457 C CA . LEU A 1 189 ? 2.485 -5.909 -10.217 1.00 94.88 189 LEU A CA 1
ATOM 1458 C C . LEU A 1 189 ? 2.389 -6.857 -11.420 1.00 94.88 189 LEU A C 1
ATOM 1460 O O . LEU A 1 189 ? 3.188 -7.793 -11.520 1.00 94.88 189 LEU A O 1
ATOM 1464 N N . GLU A 1 190 ? 1.452 -6.578 -12.328 1.00 92.31 190 GLU A N 1
ATOM 1465 C CA . GLU A 1 190 ? 1.243 -7.299 -13.600 1.00 92.31 190 GLU A CA 1
ATOM 1466 C C . GLU A 1 190 ? 1.541 -6.407 -14.818 1.00 92.31 190 GLU A C 1
ATOM 1468 O O . GLU A 1 190 ? 1.088 -5.232 -14.841 1.00 92.31 190 GLU A O 1
#